Protein AF-A0A3N0E5V8-F1 (afdb_monomer_lite)

InterPro domains:
  IPR019648 Protein YebY [PF10709] (103-187)

Sequence (188 aa):
MTSPQPSRLAPLKQRWNTLSTTGRRWTIGIAVFLGLGLIGGAMQAAGITPEEPPAEQAADTNKDTQEDQDDQAADDSSEKDDAPEWLENGYVSEAMFEERDLTWPLTVDEGSLRCEADEAVVFVDPDNKDYAVNGAATEAGYTDIDPIWADDEDAIAELENAGADEGNIPDLKVSIGDLVDTGLELCE

Foldseek 3Di:
DDDDDDDDDDDDDDDDDDDPPDDDPDPDPDDDPPDDDDDDDDDDDDDDDDDDDDDDDDDDDDDDDDDDDDDDPDPPPPPPVPDPPCLVFQKDFCVVCVVVVHDDFWQAGIFGWDQDPPRFIWTQGPVRAIEGLDPVVVVVPHHHRVVTGDFPVVVQVVCVVVPDDPVPRPRHTTDSVRVSVSNSSSVD

pLDDT: mean 76.13, std 21.92, range [40.59, 98.62]

Structure (mmCIF, N/CA/C/O backbone):
data_AF-A0A3N0E5V8-F1
#
_entry.id   AF-A0A3N0E5V8-F1
#
loop_
_atom_site.group_PDB
_atom_site.id
_atom_site.type_symbol
_atom_site.label_atom_id
_atom_site.label_alt_id
_atom_site.label_comp_id
_atom_site.label_asym_id
_atom_site.label_entity_id
_atom_site.label_seq_id
_atom_site.pdbx_PDB_ins_code
_atom_site.Cartn_x
_atom_site.Cartn_y
_atom_site.Cartn_z
_atom_site.occupancy
_atom_site.B_iso_or_equiv
_atom_site.auth_seq_id
_atom_site.auth_comp_id
_atom_site.auth_asym_id
_atom_site.auth_atom_id
_atom_site.pdbx_PDB_model_num
ATOM 1 N N . MET A 1 1 ? 3.651 58.990 -23.024 1.00 49.78 1 MET A N 1
ATOM 2 C CA . MET A 1 1 ? 4.633 58.118 -23.702 1.00 49.78 1 MET A CA 1
ATOM 3 C C . MET A 1 1 ? 5.425 57.435 -22.606 1.00 49.78 1 MET A C 1
ATOM 5 O O . MET A 1 1 ? 6.058 58.114 -21.810 1.00 49.78 1 MET A O 1
ATOM 9 N N . THR A 1 2 ? 5.193 56.135 -22.461 1.00 57.69 2 THR A N 1
ATOM 10 C CA . THR A 1 2 ? 5.465 55.324 -21.267 1.00 57.69 2 THR A CA 1
ATOM 11 C C . THR A 1 2 ? 6.936 54.917 -21.192 1.00 57.69 2 THR A C 1
ATOM 13 O O . THR A 1 2 ? 7.495 54.447 -22.178 1.00 57.69 2 THR A O 1
ATOM 16 N N . SER A 1 3 ? 7.547 55.115 -20.022 1.00 68.56 3 SER A N 1
ATOM 17 C CA . SER A 1 3 ? 8.921 54.707 -19.699 1.00 68.56 3 SER A CA 1
ATOM 18 C C . SER A 1 3 ? 9.034 53.180 -19.573 1.00 68.56 3 SER A C 1
ATOM 20 O O . SER A 1 3 ? 8.152 52.581 -18.953 1.00 68.56 3 SER A O 1
ATOM 22 N N . PRO A 1 4 ? 10.106 52.537 -20.069 1.00 64.19 4 PRO A N 1
ATOM 23 C CA . PRO A 1 4 ? 10.352 51.120 -19.821 1.00 64.19 4 PRO A CA 1
ATOM 24 C C . PRO A 1 4 ? 10.975 50.896 -18.431 1.00 64.19 4 PRO A C 1
ATOM 26 O O . PRO A 1 4 ? 11.915 51.586 -18.035 1.00 64.19 4 PRO A O 1
ATOM 29 N N . GLN A 1 5 ? 10.450 49.919 -17.688 1.00 69.19 5 GLN A N 1
ATOM 30 C CA . GLN A 1 5 ? 11.062 49.414 -16.456 1.00 69.19 5 GLN A CA 1
ATOM 31 C C . GLN A 1 5 ? 12.225 48.455 -16.776 1.00 69.19 5 GLN A C 1
ATOM 33 O O . GLN A 1 5 ? 12.100 47.653 -17.701 1.00 69.19 5 GLN A O 1
ATOM 38 N N . PRO A 1 6 ? 13.326 48.471 -16.002 1.00 61.09 6 PRO A N 1
ATOM 39 C CA . PRO A 1 6 ? 14.351 47.438 -16.076 1.00 61.09 6 PRO A CA 1
ATOM 40 C C . PRO A 1 6 ? 13.954 46.192 -15.268 1.00 61.09 6 PRO A C 1
ATOM 42 O O . PRO A 1 6 ? 13.593 46.273 -14.091 1.00 61.09 6 PRO A O 1
ATOM 45 N N . SER A 1 7 ? 14.066 45.033 -15.915 1.00 60.59 7 SER A N 1
ATOM 46 C CA . SER A 1 7 ? 13.884 43.703 -15.338 1.00 60.59 7 SER A CA 1
ATOM 47 C C . SER A 1 7 ? 14.838 43.465 -14.164 1.00 60.59 7 SER A C 1
ATOM 49 O O . SER A 1 7 ? 16.054 43.617 -14.290 1.00 60.59 7 SER A O 1
ATOM 51 N N . ARG A 1 8 ? 14.286 43.057 -13.017 1.00 59.19 8 ARG A N 1
ATOM 52 C CA . ARG A 1 8 ? 15.061 42.547 -11.881 1.00 59.19 8 ARG A CA 1
ATOM 53 C C . ARG A 1 8 ? 15.513 41.120 -12.194 1.00 59.19 8 ARG A C 1
ATOM 55 O O . ARG A 1 8 ? 14.687 40.224 -12.312 1.00 59.19 8 ARG A O 1
ATOM 62 N N . LEU A 1 9 ? 16.823 40.932 -12.315 1.00 55.00 9 LEU A N 1
ATOM 63 C CA . LEU A 1 9 ? 17.474 39.623 -12.301 1.00 55.00 9 LEU A CA 1
ATOM 64 C C . LEU A 1 9 ? 17.417 39.058 -10.873 1.00 55.00 9 LEU A C 1
ATOM 66 O O . LEU A 1 9 ? 17.847 39.723 -9.929 1.00 55.00 9 LEU A O 1
ATOM 70 N N . ALA A 1 10 ? 16.880 37.848 -10.718 1.00 63.06 10 ALA A N 1
ATOM 71 C CA . ALA A 1 10 ? 16.940 37.094 -9.469 1.00 63.06 10 ALA A CA 1
ATOM 72 C C . ALA A 1 10 ? 18.341 36.466 -9.278 1.00 63.06 10 ALA A C 1
ATOM 74 O O . ALA A 1 10 ? 18.995 36.118 -10.266 1.00 63.06 10 ALA A O 1
ATOM 75 N N . PRO A 1 11 ? 18.830 36.333 -8.031 1.00 59.22 11 PRO A N 1
ATOM 76 C CA . PRO A 1 11 ? 20.174 35.839 -7.753 1.00 59.22 11 PRO A CA 1
ATOM 77 C C . PRO A 1 11 ? 20.296 34.313 -7.880 1.00 59.22 11 PRO A C 1
ATOM 79 O O . PRO A 1 11 ? 19.586 33.558 -7.221 1.00 59.22 11 PRO A O 1
ATOM 82 N N . LEU A 1 12 ? 21.295 33.881 -8.656 1.00 56.38 12 LEU A N 1
ATOM 83 C CA . LEU A 1 12 ? 21.907 32.553 -8.588 1.00 56.38 12 LEU A CA 1
ATOM 84 C C . LEU A 1 12 ? 22.530 32.329 -7.199 1.00 56.38 12 LEU A C 1
ATOM 86 O O . LEU A 1 12 ? 23.508 32.988 -6.841 1.00 56.38 12 LEU A O 1
ATOM 90 N N . LYS A 1 13 ? 22.011 31.354 -6.449 1.00 55.00 13 LYS A N 1
ATOM 91 C CA . LYS A 1 13 ? 22.703 30.693 -5.330 1.00 55.00 13 LYS A CA 1
ATOM 92 C C . LYS A 1 13 ? 22.546 29.180 -5.524 1.00 55.00 13 LYS A C 1
ATOM 94 O O . LYS A 1 13 ? 21.436 28.677 -5.509 1.00 55.00 13 LYS A O 1
ATOM 99 N N . GLN A 1 14 ? 23.578 28.532 -6.072 1.00 49.34 14 GLN A N 1
ATOM 100 C CA . GLN A 1 14 ? 24.543 27.686 -5.340 1.00 49.34 14 GLN A CA 1
ATOM 101 C C . GLN A 1 14 ? 23.888 26.392 -4.829 1.00 49.34 14 GLN A C 1
ATOM 103 O O . GLN A 1 14 ? 23.212 26.406 -3.813 1.00 49.34 14 GLN A O 1
ATOM 108 N N . ARG A 1 15 ? 23.922 25.293 -5.599 1.00 49.91 15 ARG A N 1
ATOM 109 C CA . ARG A 1 15 ? 25.023 24.298 -5.676 1.00 49.91 15 ARG A CA 1
ATOM 110 C C . ARG A 1 15 ? 25.572 23.890 -4.300 1.00 49.91 15 ARG A C 1
ATOM 112 O O . ARG A 1 15 ? 26.527 24.494 -3.827 1.00 49.91 15 ARG A O 1
ATOM 119 N N . TRP A 1 16 ? 25.021 22.797 -3.781 1.00 53.50 16 TRP A N 1
ATOM 120 C CA . TRP A 1 16 ? 25.658 21.800 -2.912 1.00 53.50 16 TRP A CA 1
ATOM 121 C C . TRP A 1 16 ? 25.217 20.447 -3.510 1.00 53.50 16 TRP A C 1
ATOM 123 O O . TRP A 1 16 ? 24.024 20.237 -3.666 1.00 53.50 16 TRP A O 1
ATOM 133 N N . ASN A 1 17 ? 26.064 19.673 -4.207 1.00 45.84 17 ASN A N 1
ATOM 134 C CA . ASN A 1 17 ? 27.009 18.679 -3.665 1.00 45.84 17 ASN A CA 1
ATOM 135 C C . ASN A 1 17 ? 26.421 17.996 -2.423 1.00 45.84 17 ASN A C 1
ATOM 137 O O . ASN A 1 17 ? 26.361 18.631 -1.381 1.00 45.84 17 ASN A O 1
ATOM 141 N N . THR A 1 18 ? 25.967 16.747 -2.518 1.00 52.09 18 THR A N 1
ATOM 142 C CA . THR A 1 18 ? 26.845 15.584 -2.302 1.00 52.09 18 THR A CA 1
ATOM 143 C C . THR A 1 18 ? 26.491 14.381 -3.184 1.00 52.09 18 THR A C 1
ATOM 145 O O . THR A 1 18 ? 25.423 13.795 -3.059 1.00 52.09 18 THR A O 1
ATOM 148 N N . LEU A 1 19 ? 27.450 13.967 -4.020 1.00 47.56 19 LEU A N 1
ATOM 149 C CA . LEU A 1 19 ? 27.529 12.604 -4.543 1.00 47.56 19 LEU A CA 1
ATOM 150 C C . LEU A 1 19 ? 27.761 11.642 -3.366 1.00 47.56 19 LEU A C 1
ATOM 152 O O . LEU A 1 19 ? 28.832 11.684 -2.757 1.00 47.56 19 LEU A O 1
ATOM 156 N N . SER A 1 20 ? 26.811 10.751 -3.088 1.00 49.41 20 SER A N 1
ATOM 157 C CA . SER A 1 20 ? 27.102 9.508 -2.368 1.00 49.41 20 SER A CA 1
ATOM 158 C C . SER A 1 20 ? 27.628 8.489 -3.376 1.00 49.41 20 SER A C 1
ATOM 160 O O . SER A 1 20 ? 26.891 7.711 -3.973 1.00 49.41 20 SER A O 1
ATOM 162 N N . THR A 1 21 ? 28.938 8.531 -3.609 1.00 51.59 21 THR A N 1
ATOM 163 C CA . THR A 1 21 ? 29.662 7.457 -4.289 1.00 51.59 21 THR A CA 1
ATOM 164 C C . THR A 1 21 ? 30.099 6.454 -3.230 1.00 51.59 21 THR A C 1
ATOM 166 O O . THR A 1 21 ? 31.235 6.504 -2.765 1.00 51.59 21 THR A O 1
ATOM 169 N N . THR A 1 22 ? 29.220 5.528 -2.849 1.00 50.19 22 THR A N 1
ATOM 170 C CA . THR A 1 22 ? 29.641 4.339 -2.096 1.00 50.19 22 THR A CA 1
ATOM 171 C C . THR A 1 22 ? 29.156 3.097 -2.821 1.00 50.19 22 THR A C 1
ATOM 173 O O . THR A 1 22 ? 28.088 2.557 -2.558 1.00 50.19 22 THR A O 1
ATOM 176 N N . GLY A 1 23 ? 29.971 2.656 -3.780 1.00 47.03 23 GLY A N 1
ATOM 177 C CA . GLY A 1 23 ? 29.767 1.404 -4.489 1.00 47.03 23 GLY A CA 1
ATOM 178 C C . GLY A 1 23 ? 29.854 0.215 -3.536 1.00 47.03 23 GLY A C 1
ATOM 179 O O . GLY A 1 23 ? 30.935 -0.131 -3.058 1.00 47.03 23 GLY A O 1
ATOM 180 N N . ARG A 1 24 ? 28.724 -0.458 -3.319 1.00 47.25 24 ARG A N 1
ATOM 181 C CA . ARG A 1 24 ? 28.699 -1.843 -2.849 1.00 47.25 24 ARG A CA 1
ATOM 182 C C . ARG A 1 24 ? 28.757 -2.754 -4.070 1.00 47.25 24 ARG A C 1
ATOM 184 O O . ARG A 1 24 ? 27.773 -2.998 -4.752 1.00 47.25 24 ARG A O 1
ATOM 191 N N . ARG A 1 25 ? 29.963 -3.246 -4.353 1.00 46.91 25 ARG A N 1
ATOM 192 C CA . ARG A 1 25 ? 30.193 -4.382 -5.249 1.00 46.91 25 ARG A CA 1
ATOM 193 C C . ARG A 1 25 ? 29.631 -5.635 -4.574 1.00 46.91 25 ARG A C 1
ATOM 195 O O . ARG A 1 25 ? 30.317 -6.236 -3.754 1.00 46.91 25 ARG A O 1
ATOM 202 N N . TRP A 1 26 ? 28.404 -6.019 -4.903 1.00 41.31 26 TRP A N 1
ATOM 203 C CA . TRP A 1 26 ? 27.895 -7.358 -4.614 1.00 41.31 26 TRP A CA 1
ATOM 204 C C . TRP A 1 26 ? 28.388 -8.301 -5.714 1.00 41.31 26 TRP A C 1
ATOM 206 O O . TRP A 1 26 ? 27.857 -8.353 -6.818 1.00 41.31 26 TRP A O 1
ATOM 216 N N . THR A 1 27 ? 29.480 -9.014 -5.449 1.00 55.44 27 THR A N 1
ATOM 217 C CA . THR A 1 27 ? 29.852 -10.182 -6.250 1.00 55.44 27 THR A CA 1
ATOM 218 C C . THR A 1 27 ? 28.876 -11.303 -5.921 1.00 55.44 27 THR A C 1
ATOM 220 O O . THR A 1 27 ? 29.022 -11.972 -4.900 1.00 55.44 27 THR A O 1
ATOM 223 N N . ILE A 1 28 ? 27.881 -11.484 -6.787 1.00 55.19 28 ILE A N 1
ATOM 224 C CA . ILE A 1 28 ? 26.980 -12.634 -6.788 1.00 55.19 28 ILE A CA 1
ATOM 225 C C . ILE A 1 28 ? 27.823 -13.883 -7.072 1.00 55.19 28 ILE A C 1
ATOM 227 O O . ILE A 1 28 ? 28.334 -14.080 -8.176 1.00 55.19 28 ILE A O 1
ATOM 231 N N . GLY A 1 29 ? 27.996 -14.723 -6.054 1.00 46.25 29 GLY A N 1
ATOM 232 C CA . GLY A 1 29 ? 28.471 -16.089 -6.223 1.00 46.25 29 GLY A CA 1
ATOM 233 C C . GLY A 1 29 ? 27.348 -16.930 -6.816 1.00 46.25 29 GLY A C 1
ATOM 234 O O . GLY A 1 29 ? 26.496 -17.426 -6.088 1.00 46.25 29 GLY A O 1
ATOM 235 N N . ILE A 1 30 ? 27.339 -17.078 -8.140 1.00 54.06 30 ILE A N 1
ATOM 236 C CA . ILE A 1 30 ? 26.450 -18.002 -8.850 1.00 54.06 30 ILE A CA 1
ATOM 237 C C . ILE A 1 30 ? 26.889 -19.434 -8.508 1.00 54.06 30 ILE A C 1
ATOM 239 O O . ILE A 1 30 ? 27.865 -19.946 -9.058 1.00 54.06 30 ILE A O 1
ATOM 243 N N . ALA A 1 31 ? 26.177 -20.088 -7.591 1.00 51.56 31 ALA A N 1
ATOM 244 C CA . ALA A 1 31 ? 26.275 -21.528 -7.386 1.00 51.56 31 ALA A CA 1
ATOM 245 C C . ALA A 1 31 ? 25.273 -22.228 -8.316 1.00 51.56 31 ALA A C 1
ATOM 247 O O . ALA A 1 31 ? 24.083 -22.319 -8.028 1.00 51.56 31 ALA A O 1
ATOM 248 N N . VAL A 1 32 ? 25.767 -22.715 -9.456 1.00 52.38 32 VAL A N 1
ATOM 249 C CA . VAL A 1 32 ? 25.015 -23.586 -10.369 1.00 52.38 32 VAL A CA 1
ATOM 250 C C . VAL A 1 32 ? 24.820 -24.946 -9.695 1.00 52.38 32 VAL A C 1
ATOM 252 O O . VAL A 1 32 ? 25.701 -25.803 -9.746 1.00 52.38 32 VAL A O 1
ATOM 255 N N . PHE A 1 33 ? 23.661 -25.165 -9.075 1.00 46.69 33 PHE A N 1
ATOM 256 C CA . PHE A 1 33 ? 23.216 -26.499 -8.676 1.00 46.69 33 PHE A CA 1
ATOM 257 C C . PHE A 1 33 ? 22.414 -27.132 -9.817 1.00 46.69 33 PHE A C 1
ATOM 259 O O . PHE A 1 33 ? 21.192 -27.046 -9.891 1.00 46.69 33 PHE A O 1
ATOM 266 N N . LEU A 1 34 ? 23.136 -27.799 -10.720 1.00 54.00 34 LEU A N 1
ATOM 267 C CA . LEU A 1 34 ? 22.571 -28.790 -11.635 1.00 54.00 34 LEU A CA 1
ATOM 268 C C . LEU A 1 34 ? 22.226 -30.056 -10.838 1.00 54.00 34 LEU A C 1
ATOM 270 O O . LEU A 1 34 ? 23.022 -30.988 -10.742 1.00 54.00 34 LEU A O 1
ATOM 274 N N . GLY A 1 35 ? 21.033 -30.069 -10.248 1.00 43.28 35 GLY A N 1
ATOM 275 C CA . GLY A 1 35 ? 20.426 -31.234 -9.611 1.00 43.28 35 GLY A CA 1
ATOM 276 C C . GLY A 1 35 ? 19.324 -31.823 -10.484 1.00 43.28 35 GLY A C 1
ATOM 277 O O . GLY A 1 35 ? 18.148 -31.556 -10.272 1.00 43.28 35 GLY A O 1
ATOM 278 N N . LEU A 1 36 ? 19.713 -32.627 -11.473 1.00 54.44 36 LEU A N 1
ATOM 279 C CA . LEU A 1 36 ? 18.824 -33.514 -12.225 1.00 54.44 36 LEU A CA 1
ATOM 280 C C . LEU A 1 36 ? 18.245 -34.573 -11.270 1.00 54.44 36 LEU A C 1
ATOM 282 O O . LEU A 1 36 ? 18.947 -35.497 -10.865 1.00 54.44 36 LEU A O 1
ATOM 286 N N . GLY A 1 37 ? 16.965 -34.437 -10.926 1.00 40.59 37 GLY A N 1
ATOM 287 C CA . GLY A 1 37 ? 16.221 -35.378 -10.089 1.00 40.59 37 GLY A CA 1
ATOM 288 C C . GLY A 1 37 ? 14.844 -35.680 -10.669 1.00 40.59 37 GLY A C 1
ATOM 289 O O . GLY A 1 37 ? 13.832 -35.228 -10.151 1.00 40.59 37 GLY A O 1
ATOM 290 N N . LEU A 1 38 ? 14.814 -36.450 -11.759 1.00 51.91 38 LEU A N 1
ATOM 291 C CA . LEU A 1 38 ? 13.622 -37.144 -12.248 1.00 51.91 38 LEU A CA 1
ATOM 292 C C . LEU A 1 38 ? 13.200 -38.208 -11.225 1.00 51.91 38 LEU A C 1
ATOM 294 O O . LEU A 1 38 ? 13.812 -39.273 -11.172 1.00 51.91 38 LEU A O 1
ATOM 298 N N . ILE A 1 39 ? 12.127 -37.967 -10.472 1.00 53.53 39 ILE A N 1
ATOM 299 C CA . ILE A 1 39 ? 11.312 -39.046 -9.898 1.00 53.53 39 ILE A CA 1
ATOM 300 C C . ILE A 1 39 ? 9.849 -38.720 -10.179 1.00 53.53 39 ILE A C 1
ATOM 302 O O . ILE A 1 39 ? 9.213 -37.925 -9.495 1.00 53.53 39 ILE A O 1
ATOM 306 N N . GLY A 1 40 ? 9.332 -39.349 -11.233 1.00 42.22 40 GLY A N 1
ATOM 307 C CA . GLY A 1 40 ? 7.902 -39.458 -11.460 1.00 42.22 40 GLY A CA 1
ATOM 308 C C . GLY A 1 40 ? 7.272 -40.326 -10.375 1.00 42.22 40 GLY A C 1
ATOM 309 O O . GLY A 1 40 ? 7.695 -41.458 -10.149 1.00 42.22 40 GLY A O 1
ATOM 310 N N . GLY A 1 41 ? 6.242 -39.791 -9.731 1.00 40.91 41 GLY A N 1
ATOM 311 C CA . GLY A 1 41 ? 5.357 -40.521 -8.837 1.00 40.91 41 GLY A CA 1
ATOM 312 C C . GLY A 1 41 ? 3.921 -40.183 -9.194 1.00 40.91 41 GLY A C 1
ATOM 313 O O . GLY A 1 41 ? 3.391 -39.172 -8.753 1.00 40.91 41 GLY A O 1
ATOM 314 N N . ALA A 1 42 ? 3.298 -41.024 -10.018 1.00 54.28 42 ALA A N 1
ATOM 315 C CA . ALA A 1 42 ? 1.854 -41.038 -10.165 1.00 54.28 42 ALA A CA 1
ATOM 316 C C . ALA A 1 42 ? 1.257 -41.590 -8.865 1.00 54.28 42 ALA A C 1
ATOM 318 O O . ALA A 1 42 ? 1.504 -42.748 -8.527 1.00 54.28 42 ALA A O 1
ATOM 319 N N . MET A 1 43 ? 0.458 -40.794 -8.157 1.00 46.81 43 MET A N 1
ATOM 320 C CA . MET A 1 43 ? -0.458 -41.328 -7.155 1.00 46.81 43 MET A CA 1
ATOM 321 C C . MET A 1 43 ? -1.887 -40.946 -7.498 1.00 46.81 43 MET A C 1
ATOM 323 O O . MET A 1 43 ? -2.199 -39.826 -7.894 1.00 46.81 43 MET A O 1
ATOM 327 N N . GLN A 1 44 ? -2.702 -41.993 -7.455 1.00 50.78 44 GLN A N 1
ATOM 328 C CA . GLN A 1 44 ? -4.080 -42.050 -7.879 1.00 50.78 44 GLN A CA 1
ATOM 329 C C . GLN A 1 44 ? -4.975 -41.131 -7.050 1.00 50.78 44 GLN A C 1
ATOM 331 O O . GLN A 1 44 ? -4.819 -40.997 -5.839 1.00 50.78 44 GLN A O 1
ATOM 336 N N . ALA A 1 45 ? -5.984 -40.601 -7.736 1.00 50.56 45 ALA A N 1
ATOM 337 C CA . ALA A 1 45 ? -7.208 -40.115 -7.138 1.00 50.56 45 ALA A CA 1
ATOM 338 C C . ALA A 1 45 ? -7.879 -41.230 -6.319 1.00 50.56 45 ALA A C 1
ATOM 340 O O . ALA A 1 45 ? -8.209 -42.293 -6.849 1.00 50.56 45 ALA A O 1
ATOM 341 N N . ALA A 1 46 ? -8.124 -40.955 -5.044 1.00 52.56 46 ALA A N 1
ATOM 342 C CA . ALA A 1 46 ? -9.123 -41.636 -4.240 1.00 52.56 46 ALA A CA 1
ATOM 343 C C . ALA A 1 46 ? -9.869 -40.557 -3.454 1.00 52.56 46 ALA A C 1
ATOM 345 O O . ALA A 1 46 ? -9.257 -39.756 -2.751 1.00 52.56 46 ALA A O 1
ATOM 346 N N . GLY A 1 47 ? -11.184 -40.495 -3.661 1.00 54.19 47 GLY A N 1
ATOM 347 C CA . GLY A 1 47 ? -12.060 -39.562 -2.973 1.00 54.19 47 GLY A CA 1
ATOM 348 C C . GLY A 1 47 ? -12.072 -39.813 -1.471 1.00 54.19 47 GLY A C 1
ATOM 349 O O . GLY A 1 47 ? -12.112 -40.959 -1.025 1.00 54.19 47 GLY A O 1
ATOM 350 N N . ILE A 1 48 ? -12.080 -38.722 -0.715 1.00 47.25 48 ILE A N 1
ATOM 351 C CA . ILE A 1 48 ? -12.410 -38.718 0.703 1.00 47.25 48 ILE A CA 1
ATOM 352 C C . ILE A 1 48 ? -13.535 -37.701 0.867 1.00 47.25 48 ILE A C 1
ATOM 354 O O . ILE A 1 48 ? -13.370 -36.504 0.654 1.00 47.25 48 ILE A O 1
ATOM 358 N N . THR A 1 49 ? -14.718 -38.242 1.130 1.00 60.09 49 THR A N 1
ATOM 359 C CA . THR A 1 49 ? -15.906 -37.545 1.619 1.00 60.09 49 THR A CA 1
ATOM 360 C C . THR A 1 49 ? -15.640 -36.904 2.987 1.00 60.09 49 THR A C 1
ATOM 362 O O . THR A 1 49 ? -14.846 -37.450 3.751 1.00 60.09 49 THR A O 1
ATOM 365 N N . PRO A 1 50 ? -16.315 -35.791 3.318 1.00 54.78 50 PRO A N 1
ATOM 366 C CA . PRO A 1 50 ? -16.106 -35.067 4.566 1.00 54.78 50 PRO A CA 1
ATOM 367 C C . PRO A 1 50 ? -16.727 -35.827 5.748 1.00 54.78 50 PRO A C 1
ATOM 369 O O . PRO A 1 50 ? -17.905 -36.183 5.703 1.00 54.78 50 PRO A O 1
ATOM 372 N N . GLU A 1 51 ? -15.937 -36.070 6.796 1.00 49.06 51 GLU A N 1
ATOM 373 C CA . GLU A 1 51 ? -16.430 -36.490 8.113 1.00 49.06 51 GLU A CA 1
ATOM 374 C C . GLU A 1 51 ? -16.518 -35.267 9.035 1.00 49.06 51 GLU A C 1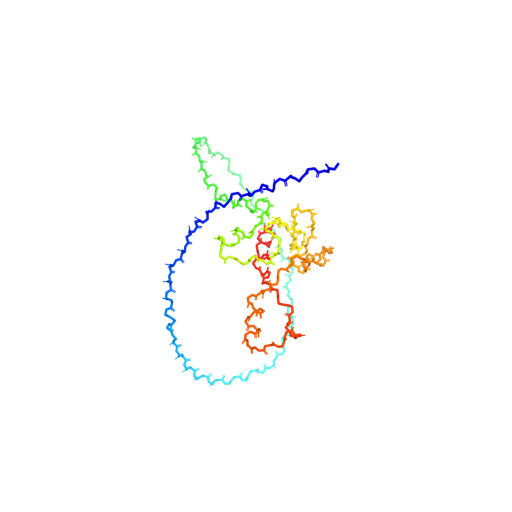
ATOM 376 O O . GLU A 1 51 ? -15.510 -34.684 9.423 1.00 49.06 51 GLU A O 1
ATOM 381 N N . GLU A 1 52 ? -17.753 -34.899 9.369 1.00 54.72 52 GLU A N 1
ATOM 382 C CA . GLU A 1 52 ? -18.144 -34.111 10.542 1.00 54.72 52 GLU A CA 1
ATOM 383 C C . GLU A 1 52 ? -18.330 -35.094 11.712 1.00 54.72 52 GLU A C 1
ATOM 385 O O . GLU A 1 52 ? -18.922 -36.161 11.497 1.00 54.72 52 GLU A O 1
ATOM 390 N N . PRO A 1 53 ? -17.779 -34.834 12.915 1.00 62.00 53 PRO A N 1
ATOM 391 C CA . PRO A 1 53 ? -18.648 -34.593 14.090 1.00 62.00 53 PRO A CA 1
ATOM 392 C C . PRO A 1 53 ? -17.935 -33.788 15.222 1.00 62.00 53 PRO A C 1
ATOM 394 O O . PRO A 1 53 ? -16.788 -33.381 15.061 1.00 62.00 53 PRO A O 1
ATOM 397 N N . PRO A 1 54 ? -18.486 -33.698 16.450 1.00 56.97 54 PRO A N 1
ATOM 398 C CA . PRO A 1 54 ? -19.721 -33.048 16.880 1.00 56.97 54 PRO A CA 1
ATOM 399 C C . PRO A 1 54 ? -19.450 -31.913 17.904 1.00 56.97 54 PRO A C 1
ATOM 401 O O . PRO A 1 54 ? -18.351 -31.754 18.432 1.00 56.97 54 PRO A O 1
ATOM 404 N N . ALA A 1 55 ? -20.500 -31.151 18.222 1.00 56.50 55 ALA A N 1
ATOM 405 C CA . ALA A 1 55 ? -20.578 -30.261 19.383 1.00 56.50 55 ALA A CA 1
ATOM 406 C C . ALA A 1 55 ? -20.571 -31.028 20.732 1.00 56.50 55 ALA A C 1
ATOM 408 O O . ALA A 1 55 ? -20.657 -32.256 20.736 1.00 56.50 55 ALA A O 1
ATOM 409 N N . GLU A 1 56 ? -20.615 -30.264 21.845 1.00 43.88 56 GLU A N 1
ATOM 410 C CA . GLU A 1 56 ? -20.871 -30.673 23.255 1.00 43.88 56 GLU A CA 1
ATOM 411 C C . GLU A 1 56 ? -19.597 -31.103 24.042 1.00 43.88 56 GLU A C 1
ATOM 413 O O . GLU A 1 56 ? -18.826 -31.912 23.553 1.00 43.88 56 GLU A O 1
ATOM 418 N N . GLN A 1 57 ? -19.222 -30.629 25.247 1.00 45.16 57 GLN A N 1
ATOM 419 C CA . GLN A 1 57 ? -19.892 -30.141 26.475 1.00 45.16 57 GLN A CA 1
ATOM 420 C C . GLN A 1 57 ? -18.893 -29.240 27.260 1.00 45.16 57 GLN A C 1
ATOM 422 O O . GLN A 1 57 ? -17.696 -29.497 27.244 1.00 45.16 57 GLN A O 1
ATOM 427 N N . ALA A 1 58 ? -19.270 -28.069 27.780 1.00 46.16 58 ALA A N 1
ATOM 428 C CA . ALA A 1 58 ? -19.815 -27.793 29.121 1.00 46.16 58 ALA A CA 1
ATOM 429 C C . ALA A 1 58 ? -18.924 -28.145 30.347 1.00 46.16 58 ALA A C 1
ATOM 431 O O . ALA A 1 58 ? -18.702 -29.309 30.653 1.00 46.16 58 ALA A O 1
ATOM 432 N N . ALA A 1 59 ? -18.601 -27.077 31.097 1.00 50.69 59 ALA A N 1
ATOM 433 C CA . ALA A 1 59 ? -18.383 -26.960 32.548 1.00 50.69 59 ALA A CA 1
ATOM 434 C C . A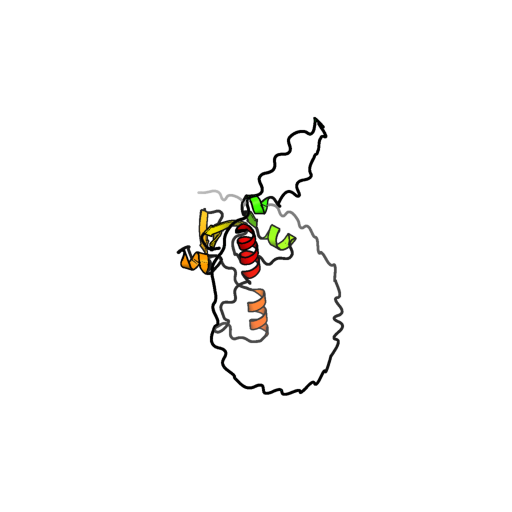LA A 1 59 ? -17.147 -27.607 33.214 1.00 50.69 59 ALA A C 1
ATOM 436 O O . ALA A 1 59 ? -17.107 -28.809 33.432 1.00 50.69 59 ALA A O 1
ATOM 437 N N . ASP A 1 60 ? -16.272 -26.761 33.775 1.00 42.97 60 ASP A N 1
ATOM 438 C CA . ASP A 1 60 ? -15.934 -26.886 35.199 1.00 42.97 60 ASP A CA 1
ATOM 439 C C . ASP A 1 60 ? -15.690 -25.503 35.827 1.00 42.97 60 ASP A C 1
ATOM 441 O O . ASP A 1 60 ? -15.073 -24.610 35.249 1.00 42.97 60 ASP A O 1
ATOM 445 N N . THR A 1 61 ? -16.271 -25.332 37.006 1.00 50.53 61 THR A N 1
ATOM 446 C CA . THR A 1 61 ? -16.278 -24.139 37.841 1.00 50.53 61 THR A CA 1
ATOM 447 C C . THR A 1 61 ? -15.235 -24.359 38.922 1.00 50.53 61 THR A C 1
ATOM 449 O O . THR A 1 61 ? -15.460 -25.187 39.794 1.00 50.53 61 THR A O 1
ATOM 452 N N . ASN A 1 62 ? -14.148 -23.589 38.946 1.00 55.41 62 ASN A N 1
ATOM 453 C CA . ASN A 1 62 ? -13.347 -23.462 40.164 1.00 55.41 62 ASN A CA 1
ATOM 454 C C . ASN A 1 62 ? -13.233 -21.998 40.565 1.00 55.41 62 ASN A C 1
ATOM 456 O O . ASN A 1 62 ? -12.389 -21.233 40.112 1.00 55.41 62 ASN A O 1
ATOM 460 N N . LYS A 1 63 ? -14.179 -21.647 41.434 1.00 49.22 63 LYS A N 1
ATOM 461 C CA . LYS A 1 63 ? -14.081 -20.581 42.412 1.00 49.22 63 LYS A CA 1
ATOM 462 C C . LYS A 1 63 ? -13.166 -21.096 43.517 1.00 49.22 63 LYS A C 1
ATOM 464 O O . LYS A 1 63 ? -13.592 -21.974 44.255 1.00 49.22 63 LYS A O 1
ATOM 469 N N . ASP A 1 64 ? -11.989 -20.509 43.669 1.00 49.66 64 ASP A N 1
ATOM 470 C CA . ASP A 1 64 ? -11.404 -20.389 44.996 1.00 49.66 64 ASP A CA 1
ATOM 471 C C . ASP A 1 64 ? -10.695 -19.050 45.157 1.00 49.66 64 ASP A C 1
ATOM 473 O O . ASP A 1 64 ? -9.896 -18.599 44.340 1.00 49.66 64 ASP A O 1
ATOM 477 N N . THR A 1 65 ? -11.127 -18.402 46.228 1.00 50.69 65 THR A N 1
ATOM 478 C CA . THR A 1 65 ? -10.680 -17.140 46.781 1.00 50.69 65 THR A CA 1
ATOM 479 C C . THR A 1 65 ? -9.275 -17.302 47.342 1.00 50.69 65 THR A C 1
ATOM 481 O O . THR A 1 65 ? -9.041 -18.205 48.143 1.00 50.69 65 THR A O 1
ATOM 484 N N . GLN A 1 66 ? -8.383 -16.363 47.034 1.00 44.31 66 GLN A N 1
ATOM 485 C CA . GLN A 1 66 ? -7.264 -16.077 47.921 1.00 44.31 66 GLN A CA 1
ATOM 486 C C . GLN A 1 66 ? -7.088 -14.561 48.033 1.00 44.31 66 GLN A C 1
ATOM 488 O O . GLN A 1 66 ? -6.583 -13.899 47.130 1.00 44.31 66 GLN A O 1
ATOM 493 N N . GLU A 1 67 ? -7.617 -14.036 49.137 1.00 50.56 67 GLU A N 1
ATOM 494 C CA . GLU A 1 67 ? -7.271 -12.733 49.693 1.00 50.56 67 GLU A CA 1
ATOM 495 C C . GLU A 1 67 ? -5.871 -12.798 50.327 1.00 50.56 67 GLU A C 1
ATOM 497 O O . GLU A 1 67 ? -5.390 -13.869 50.706 1.00 50.56 67 GLU A O 1
ATOM 502 N N . ASP A 1 68 ? -5.291 -11.607 50.462 1.00 48.00 68 ASP A N 1
ATOM 503 C CA . ASP A 1 68 ? -4.100 -11.233 51.225 1.00 48.00 68 ASP A CA 1
ATOM 504 C C . ASP A 1 68 ? -2.737 -11.438 50.547 1.00 48.00 68 ASP A C 1
ATOM 506 O O . ASP A 1 68 ? -2.112 -12.495 50.647 1.00 48.00 68 ASP A O 1
ATOM 510 N N . GLN A 1 69 ? -2.212 -10.342 49.978 1.00 51.94 69 GLN A N 1
ATOM 511 C CA . GLN A 1 69 ? -0.818 -9.958 50.217 1.00 51.94 69 GLN A CA 1
ATOM 512 C C . GLN A 1 69 ? -0.570 -8.447 50.059 1.00 51.94 69 GLN A C 1
ATOM 514 O O . GLN A 1 69 ? -0.564 -7.895 48.963 1.00 51.94 69 GLN A O 1
ATOM 519 N N . ASP A 1 70 ? -0.415 -7.836 51.234 1.00 44.88 70 ASP A N 1
ATOM 520 C CA . ASP A 1 70 ? 0.374 -6.667 51.627 1.00 44.88 70 ASP A CA 1
ATOM 521 C C . ASP A 1 70 ? 1.148 -5.882 50.550 1.00 44.88 70 ASP A C 1
ATOM 523 O O . ASP A 1 70 ? 2.074 -6.374 49.908 1.00 44.88 70 ASP A O 1
ATOM 527 N N . ASP A 1 71 ? 0.820 -4.590 50.501 1.00 55.31 71 ASP A N 1
ATOM 528 C CA . ASP A 1 71 ? 1.708 -3.428 50.400 1.00 55.31 71 ASP A CA 1
ATOM 529 C C . ASP A 1 71 ? 3.180 -3.685 50.021 1.00 55.31 71 ASP A C 1
ATOM 531 O O . ASP A 1 71 ? 4.076 -3.796 50.865 1.00 55.31 71 ASP A O 1
ATOM 535 N N . GLN A 1 72 ? 3.460 -3.579 48.724 1.00 55.66 72 GLN A N 1
ATOM 536 C CA . GLN A 1 72 ? 4.767 -3.156 48.241 1.00 55.66 72 GLN A CA 1
ATOM 537 C C . GLN A 1 72 ? 4.583 -2.099 47.155 1.00 55.66 72 GLN A C 1
ATOM 539 O O . GLN A 1 72 ? 4.360 -2.392 45.986 1.00 55.66 72 GLN A O 1
ATOM 544 N N . ALA A 1 73 ? 4.693 -0.835 47.569 1.00 55.31 73 ALA A N 1
ATOM 545 C CA . ALA A 1 73 ? 4.981 0.281 46.682 1.00 55.31 73 ALA A CA 1
ATOM 546 C C . ALA A 1 73 ? 6.409 0.111 46.136 1.00 55.31 73 ALA A C 1
ATOM 548 O O . ALA A 1 73 ? 7.358 0.738 46.608 1.00 55.31 73 ALA A O 1
ATOM 549 N N . ALA A 1 74 ? 6.561 -0.809 45.188 1.00 50.62 74 ALA A N 1
ATOM 550 C CA . ALA A 1 74 ? 7.621 -0.748 44.209 1.00 50.62 74 ALA A CA 1
ATOM 551 C C . ALA A 1 74 ? 7.107 0.146 43.081 1.00 50.62 74 ALA A C 1
ATOM 553 O O . ALA A 1 74 ? 6.023 -0.068 42.543 1.00 50.62 74 ALA A O 1
ATOM 554 N N . ASP A 1 75 ? 7.883 1.182 42.790 1.00 51.53 75 ASP A N 1
ATOM 555 C CA . ASP A 1 75 ? 7.907 1.884 41.514 1.00 51.53 75 ASP A CA 1
ATOM 556 C C . ASP A 1 75 ? 8.253 0.840 40.437 1.00 51.53 75 ASP A C 1
ATOM 558 O O . ASP A 1 75 ? 9.404 0.657 40.052 1.00 51.53 75 ASP A O 1
ATOM 562 N N . ASP A 1 76 ? 7.255 0.031 40.080 1.00 45.44 76 ASP A N 1
ATOM 563 C CA . ASP A 1 76 ? 7.283 -0.875 38.945 1.00 45.44 76 ASP A CA 1
ATOM 564 C C . ASP A 1 76 ? 6.920 -0.008 37.750 1.00 45.44 76 ASP A C 1
ATOM 566 O O . ASP A 1 76 ? 5.778 0.066 37.290 1.00 45.44 76 ASP A O 1
ATOM 570 N N . SER A 1 77 ? 7.928 0.730 37.296 1.00 51.31 77 SER A N 1
ATOM 571 C CA . SER A 1 77 ? 8.035 1.130 35.906 1.00 51.31 77 SER A CA 1
ATOM 572 C C . SER A 1 77 ? 8.122 -0.164 35.089 1.00 51.31 77 SER A C 1
ATOM 574 O O . SER A 1 77 ? 9.192 -0.535 34.617 1.00 51.31 77 SER A O 1
ATOM 576 N N . SER A 1 78 ? 7.004 -0.898 35.003 1.00 52.59 78 SER A N 1
ATOM 577 C CA . SER A 1 78 ? 6.738 -1.833 33.926 1.00 52.59 78 SER A CA 1
ATOM 578 C C . SER A 1 78 ? 6.923 -1.001 32.676 1.00 52.59 78 SER A C 1
ATOM 580 O O . SER A 1 78 ? 6.047 -0.214 32.309 1.00 52.59 78 SER A O 1
ATOM 582 N N . GLU A 1 79 ? 8.106 -1.129 32.089 1.00 56.72 79 GLU A N 1
ATOM 583 C CA . GLU A 1 79 ? 8.327 -1.019 30.662 1.00 56.72 79 GLU A CA 1
ATOM 584 C C . GLU A 1 79 ? 7.278 -1.952 30.043 1.00 56.72 79 GLU A C 1
ATOM 586 O O . GLU A 1 79 ? 7.523 -3.131 29.803 1.00 56.72 79 GLU A O 1
ATOM 591 N N . LYS A 1 80 ? 6.036 -1.458 29.920 1.00 55.62 80 LYS A N 1
ATOM 592 C CA . LYS A 1 80 ? 5.111 -1.992 28.943 1.00 55.62 80 LYS A CA 1
ATOM 593 C C . LYS A 1 80 ? 5.911 -1.880 27.666 1.00 55.62 80 LYS A C 1
ATOM 595 O O . LYS A 1 80 ? 6.413 -0.802 27.356 1.00 55.62 80 LYS A O 1
ATOM 600 N N . ASP A 1 81 ? 6.116 -3.010 27.016 1.00 57.97 81 ASP A N 1
ATOM 601 C CA . ASP A 1 81 ? 6.489 -3.040 25.618 1.00 57.97 81 ASP A CA 1
ATOM 602 C C . ASP A 1 81 ? 5.399 -2.240 24.893 1.00 57.97 81 ASP A C 1
ATOM 604 O O . ASP A 1 81 ? 4.340 -2.771 24.557 1.00 57.97 81 ASP A O 1
ATOM 608 N N . ASP A 1 82 ? 5.585 -0.919 24.838 1.00 67.19 82 ASP A N 1
ATOM 609 C CA . ASP A 1 82 ? 4.607 0.021 24.330 1.00 67.19 82 ASP A CA 1
ATOM 610 C C . ASP A 1 82 ? 4.453 -0.338 22.859 1.00 67.19 82 ASP A C 1
ATOM 612 O O . ASP A 1 82 ? 5.425 -0.311 22.091 1.00 67.19 82 ASP A O 1
ATOM 616 N N . ALA A 1 83 ? 3.244 -0.770 22.494 1.00 67.69 83 ALA A N 1
ATOM 617 C CA . ALA A 1 83 ? 2.905 -1.003 21.107 1.00 67.69 83 ALA A CA 1
ATOM 618 C C . ALA A 1 83 ? 3.327 0.245 20.318 1.00 67.69 83 ALA A C 1
ATOM 620 O O . ALA A 1 83 ? 3.145 1.369 20.798 1.00 67.69 83 ALA A O 1
ATOM 621 N N . PRO A 1 84 ? 3.962 0.073 19.153 1.00 68.88 84 PRO A N 1
ATOM 622 C CA . PRO A 1 84 ? 4.481 1.213 18.419 1.00 68.88 84 PRO A CA 1
ATOM 623 C C . PRO A 1 84 ? 3.331 2.188 18.109 1.00 68.88 84 PRO A C 1
ATOM 625 O O . PRO A 1 84 ? 2.241 1.742 17.764 1.00 68.88 84 PRO A O 1
ATOM 628 N N . GLU A 1 85 ? 3.561 3.504 18.237 1.00 71.62 85 GLU A N 1
ATOM 629 C CA . GLU A 1 85 ? 2.497 4.538 18.207 1.00 71.62 85 GLU A CA 1
ATOM 630 C C . GLU A 1 85 ? 1.560 4.449 16.987 1.00 71.62 85 GLU A C 1
ATOM 632 O O . GLU A 1 85 ? 0.397 4.840 17.064 1.00 71.62 85 GLU A O 1
ATOM 637 N N . TRP A 1 86 ? 2.044 3.914 15.864 1.00 73.44 86 TRP A N 1
ATOM 638 C CA . TRP A 1 86 ? 1.248 3.713 14.653 1.00 73.44 86 TRP A CA 1
ATOM 639 C C . TRP A 1 86 ? 0.135 2.670 14.822 1.00 73.44 86 TRP A C 1
ATOM 641 O O . TRP A 1 86 ? -0.895 2.765 14.161 1.00 73.44 86 TRP A O 1
ATOM 651 N N . LEU A 1 87 ? 0.306 1.692 15.714 1.00 77.62 87 LEU A N 1
ATOM 652 C CA . LEU A 1 87 ? -0.706 0.673 15.995 1.00 77.62 87 LEU A CA 1
ATOM 653 C C . LEU A 1 87 ? -1.883 1.269 16.783 1.00 77.62 87 LEU A C 1
ATOM 655 O O . LEU A 1 87 ? -3.011 0.801 16.668 1.00 77.62 87 LEU A O 1
ATOM 659 N N . GLU A 1 88 ? -1.647 2.336 17.555 1.00 79.06 88 GLU A N 1
ATOM 660 C CA . GLU A 1 88 ? -2.700 2.985 18.344 1.00 79.06 88 GLU A CA 1
ATOM 661 C C . GLU A 1 88 ? -3.654 3.830 17.489 1.00 79.06 88 GLU A C 1
ATOM 663 O O . GLU A 1 88 ? -4.822 4.001 17.845 1.00 79.06 88 GLU A O 1
ATOM 668 N N . ASN A 1 89 ? -3.172 4.389 16.377 1.00 85.44 89 ASN A N 1
ATOM 669 C CA . ASN A 1 89 ? -3.940 5.313 15.538 1.00 85.44 89 ASN A CA 1
ATOM 670 C C . ASN A 1 89 ? -4.079 4.867 14.074 1.00 85.44 89 ASN A C 1
ATOM 672 O O . ASN A 1 89 ? -4.742 5.557 13.298 1.00 85.44 89 ASN A O 1
ATOM 676 N N . GLY A 1 90 ? -3.463 3.745 13.701 1.00 93.69 90 GLY A N 1
ATOM 677 C CA . GLY A 1 90 ? -3.414 3.236 12.335 1.00 93.69 90 GLY A CA 1
ATOM 678 C C . GLY A 1 90 ? -2.627 4.122 11.369 1.00 93.69 90 GLY A C 1
ATOM 679 O O . GLY A 1 90 ? -2.731 3.941 10.160 1.00 93.69 90 GLY A O 1
ATOM 680 N N . TYR A 1 91 ? -1.874 5.112 11.850 1.00 96.38 91 TYR A N 1
ATOM 681 C CA . TYR A 1 91 ? -1.143 6.034 10.987 1.00 96.38 91 TYR A CA 1
ATOM 682 C C . TYR A 1 91 ? -0.047 5.303 10.212 1.00 96.38 91 TYR A C 1
ATOM 684 O O . TYR A 1 91 ? 0.765 4.593 10.796 1.00 96.38 91 TYR A O 1
A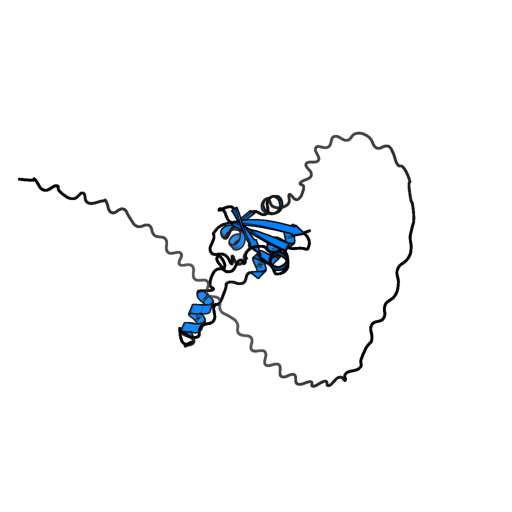TOM 692 N N . VAL A 1 92 ? 0.019 5.521 8.902 1.00 97.44 92 VAL A N 1
ATOM 693 C CA . VAL A 1 92 ? 1.041 4.929 8.036 1.00 97.44 92 VAL A CA 1
ATOM 694 C C . VAL A 1 92 ? 1.555 5.958 7.038 1.00 97.44 92 VAL A C 1
ATOM 696 O O . VAL A 1 92 ? 0.812 6.829 6.587 1.00 97.44 92 VAL A O 1
ATOM 699 N N . SER A 1 93 ? 2.831 5.854 6.679 1.00 97.88 93 SER A N 1
ATOM 700 C CA . SER A 1 93 ? 3.457 6.702 5.666 1.00 97.88 93 SER A CA 1
ATOM 701 C C . SER A 1 93 ? 4.493 5.939 4.855 1.00 97.88 93 SER A C 1
ATOM 703 O O . SER A 1 93 ? 5.047 4.941 5.324 1.00 97.88 93 SER A O 1
ATOM 705 N N . GLU A 1 94 ? 4.796 6.454 3.666 1.00 98.25 94 GLU A N 1
ATOM 706 C CA . GLU A 1 94 ? 5.863 5.947 2.802 1.00 98.25 94 GLU A CA 1
ATOM 707 C C . GLU A 1 94 ? 7.189 5.848 3.567 1.00 98.25 94 GLU A C 1
ATOM 709 O O . GLU A 1 94 ? 7.797 4.783 3.629 1.00 98.25 94 GLU A O 1
ATOM 714 N N . ALA A 1 95 ? 7.582 6.924 4.256 1.00 97.44 95 ALA A N 1
ATOM 715 C CA . ALA A 1 95 ? 8.818 6.962 5.037 1.00 97.44 95 ALA A CA 1
ATOM 716 C C . ALA A 1 95 ? 8.866 5.880 6.132 1.00 97.44 95 ALA A C 1
ATOM 718 O O . ALA A 1 95 ? 9.909 5.273 6.361 1.00 97.44 95 ALA A O 1
ATOM 719 N N . MET A 1 96 ? 7.740 5.610 6.799 1.00 95.50 96 MET A N 1
ATOM 720 C CA . MET A 1 96 ? 7.659 4.553 7.809 1.00 95.50 96 MET A CA 1
ATOM 721 C C . MET A 1 96 ? 7.809 3.158 7.187 1.00 95.50 96 MET A C 1
ATOM 723 O O . MET A 1 96 ? 8.423 2.278 7.792 1.00 95.50 96 MET A O 1
ATOM 727 N N . PHE A 1 97 ? 7.245 2.940 5.998 1.00 97.12 97 PHE A N 1
ATOM 728 C CA . PHE A 1 97 ? 7.387 1.678 5.272 1.00 97.12 97 PHE A CA 1
ATOM 729 C C . PHE A 1 97 ? 8.841 1.459 4.848 1.00 97.12 97 PHE A C 1
ATOM 731 O O . PHE A 1 97 ? 9.391 0.391 5.114 1.00 97.12 97 PHE A O 1
ATOM 738 N N . GLU A 1 98 ? 9.504 2.488 4.315 1.00 96.81 98 GLU A N 1
ATOM 739 C CA . GLU A 1 98 ? 10.928 2.429 3.965 1.00 96.81 98 GLU A CA 1
ATOM 740 C C . GLU A 1 98 ? 11.818 2.094 5.173 1.00 96.81 98 GLU A C 1
ATOM 742 O O . GLU A 1 98 ? 12.724 1.266 5.070 1.00 96.81 98 GLU A O 1
ATOM 747 N N . GLU A 1 99 ? 11.555 2.692 6.341 1.00 96.44 99 GLU A N 1
ATOM 748 C CA . GLU A 1 99 ? 12.291 2.402 7.582 1.00 96.44 99 GLU A CA 1
ATOM 749 C C . GLU A 1 99 ? 12.138 0.946 8.053 1.00 96.44 99 GLU A C 1
ATOM 751 O O . GLU A 1 99 ? 13.012 0.430 8.757 1.00 96.44 99 GLU A O 1
ATOM 756 N N . ARG A 1 100 ? 11.043 0.283 7.661 1.00 95.00 100 ARG A N 1
ATOM 757 C CA . ARG A 1 100 ? 10.738 -1.125 7.958 1.00 95.00 100 ARG A CA 1
ATOM 758 C C . ARG A 1 100 ? 11.153 -2.083 6.835 1.00 95.00 100 ARG A C 1
ATOM 760 O O . ARG A 1 100 ? 10.836 -3.266 6.934 1.00 95.00 100 ARG A O 1
ATOM 767 N N . ASP A 1 101 ? 11.844 -1.599 5.799 1.00 97.12 101 ASP A N 1
ATOM 768 C CA . ASP A 1 101 ? 12.155 -2.357 4.579 1.00 97.12 101 ASP A CA 1
ATOM 769 C C . ASP A 1 101 ? 10.887 -2.928 3.887 1.00 97.12 101 ASP A C 1
ATOM 771 O O . ASP A 1 101 ? 10.922 -4.014 3.305 1.00 97.12 101 ASP A O 1
ATOM 775 N N . LEU A 1 102 ? 9.763 -2.202 3.966 1.00 97.00 102 LEU A N 1
ATOM 776 C CA . LEU A 1 102 ? 8.485 -2.516 3.316 1.00 97.00 102 LEU A CA 1
ATOM 777 C C . LEU A 1 102 ? 8.262 -1.643 2.075 1.00 97.00 102 LEU A C 1
ATOM 779 O O . LEU A 1 102 ? 8.834 -0.562 1.935 1.00 97.00 102 LEU A O 1
ATOM 783 N N . THR A 1 103 ? 7.384 -2.100 1.186 1.00 97.69 103 THR A N 1
ATOM 784 C CA . THR A 1 103 ? 7.043 -1.408 -0.061 1.00 97.69 103 THR A CA 1
ATOM 785 C C . THR A 1 103 ? 5.803 -0.541 0.124 1.00 97.69 103 THR A C 1
ATOM 787 O O . THR A 1 103 ? 4.736 -1.050 0.465 1.00 97.69 103 THR A O 1
ATOM 790 N N . TRP A 1 104 ? 5.911 0.763 -0.138 1.00 98.19 104 TRP A N 1
ATOM 791 C CA . TRP A 1 104 ? 4.758 1.665 -0.151 1.00 98.19 104 TRP A CA 1
ATOM 792 C C . TRP A 1 104 ? 4.033 1.613 -1.509 1.00 98.19 104 TRP A C 1
ATOM 794 O O . TRP A 1 104 ? 4.650 1.929 -2.527 1.00 98.19 104 TRP A O 1
ATOM 804 N N . PRO A 1 105 ? 2.743 1.225 -1.572 1.00 98.44 105 PRO A N 1
ATOM 805 C CA . PRO A 1 105 ? 2.067 0.997 -2.849 1.00 98.44 105 PRO A CA 1
ATOM 806 C C . PRO A 1 105 ? 1.221 2.178 -3.336 1.00 98.44 105 PRO A C 1
ATOM 808 O O . PRO A 1 105 ? 0.545 2.058 -4.358 1.00 98.44 105 PRO A O 1
ATOM 811 N N . LEU A 1 106 ? 1.176 3.297 -2.608 1.00 98.50 106 LEU A N 1
ATOM 812 C CA . LEU A 1 106 ? 0.239 4.387 -2.883 1.00 98.50 106 LEU A CA 1
ATOM 813 C C . LEU A 1 106 ? 0.943 5.623 -3.439 1.00 98.50 106 LEU A C 1
ATOM 815 O O . LEU A 1 106 ? 2.097 5.903 -3.149 1.00 98.50 106 LEU A O 1
ATOM 819 N N . THR A 1 107 ? 0.199 6.399 -4.219 1.00 98.25 107 THR A N 1
ATOM 820 C CA . THR A 1 107 ? 0.637 7.697 -4.764 1.00 98.25 107 THR A CA 1
ATOM 821 C C . THR A 1 107 ? 0.551 8.850 -3.762 1.00 98.25 107 THR A C 1
ATOM 823 O O . THR A 1 107 ? 1.051 9.938 -4.041 1.00 98.25 107 THR A O 1
ATOM 826 N N . VAL A 1 108 ? -0.121 8.639 -2.628 1.00 98.31 108 VAL A N 1
ATOM 827 C CA . VAL A 1 108 ? -0.170 9.585 -1.507 1.00 98.31 108 VAL A CA 1
ATOM 828 C C . VAL A 1 108 ? 0.907 9.221 -0.491 1.00 98.31 108 VAL A C 1
ATOM 830 O O . VAL A 1 108 ? 1.131 8.040 -0.253 1.00 98.31 108 VAL A O 1
ATOM 833 N N . ASP A 1 109 ? 1.540 10.217 0.124 1.00 98.31 109 ASP A N 1
ATOM 834 C CA . ASP A 1 109 ? 2.714 10.003 0.988 1.00 98.31 109 ASP A CA 1
ATOM 835 C C . ASP A 1 109 ? 2.363 9.369 2.353 1.00 98.31 109 ASP A C 1
ATOM 837 O O . ASP A 1 109 ? 3.205 8.747 3.002 1.00 98.31 109 ASP A O 1
ATOM 841 N N . GLU A 1 110 ? 1.126 9.554 2.830 1.00 98.12 110 GLU A N 1
ATOM 842 C CA . GLU A 1 110 ? 0.679 9.130 4.161 1.00 98.12 110 GLU A CA 1
ATOM 843 C C . GLU A 1 110 ? -0.845 9.003 4.261 1.00 98.12 110 GLU A C 1
ATOM 845 O O . GLU A 1 110 ? -1.591 9.502 3.416 1.00 98.12 110 GLU A O 1
ATOM 850 N N . GLY A 1 111 ? -1.308 8.353 5.327 1.00 97.94 111 GLY A N 1
ATOM 851 C CA . GLY A 1 111 ? -2.716 8.272 5.691 1.00 97.94 111 GLY A CA 1
ATOM 852 C C . GLY A 1 111 ? -2.929 7.461 6.963 1.00 97.94 111 GLY A C 1
ATOM 853 O O . GLY A 1 111 ? -2.049 7.354 7.819 1.00 97.94 111 GLY A O 1
ATOM 854 N N . SER A 1 112 ? -4.122 6.900 7.120 1.00 97.81 112 SER A N 1
ATOM 855 C CA . SER A 1 112 ? -4.438 6.043 8.265 1.00 97.81 112 SER A CA 1
ATOM 856 C C . SER A 1 112 ? -5.172 4.788 7.826 1.00 97.81 112 SER A C 1
ATOM 858 O O . SER A 1 112 ? -6.160 4.857 7.100 1.00 97.81 112 SER A O 1
ATOM 860 N N . LEU A 1 113 ? -4.700 3.640 8.287 1.00 98.00 113 LEU A N 1
ATOM 861 C CA . LEU A 1 113 ? -5.383 2.367 8.172 1.00 98.00 113 LEU A CA 1
ATOM 862 C C . LEU A 1 113 ? -6.403 2.216 9.299 1.00 98.00 113 LEU A C 1
ATOM 864 O O . LEU A 1 113 ? -6.198 2.641 10.434 1.00 98.00 113 LEU A O 1
ATOM 868 N N . ARG A 1 114 ? -7.523 1.588 8.972 1.00 96.38 114 ARG A N 1
ATOM 869 C CA . ARG A 1 114 ? -8.533 1.140 9.923 1.00 96.38 114 ARG A CA 1
ATOM 870 C C . ARG A 1 114 ? -8.866 -0.305 9.613 1.00 96.38 114 ARG A C 1
ATOM 872 O O . ARG A 1 114 ? -9.018 -0.658 8.444 1.00 96.38 114 ARG A O 1
ATOM 879 N N . CYS A 1 115 ? -9.020 -1.103 10.661 1.00 95.94 115 CYS A N 1
ATOM 880 C CA . CYS A 1 115 ? -9.690 -2.384 10.549 1.00 95.94 115 CYS A CA 1
ATOM 881 C C . CYS A 1 115 ? -11.146 -2.230 10.989 1.00 95.94 115 CYS A C 1
ATOM 883 O O . CYS A 1 115 ? -11.433 -1.780 12.100 1.00 95.94 115 CYS A O 1
ATOM 885 N N . GLU A 1 116 ? -12.060 -2.569 10.091 1.00 95.12 116 GLU A N 1
ATOM 886 C CA . GLU A 1 116 ? -13.495 -2.612 10.351 1.00 95.12 116 GLU A CA 1
ATOM 887 C C . GLU A 1 116 ? -13.934 -4.078 10.553 1.00 95.12 116 GLU A C 1
ATOM 889 O O . GLU A 1 116 ? -13.112 -4.992 10.642 1.00 95.12 116 GLU A O 1
ATOM 894 N N . ALA A 1 117 ? -15.241 -4.331 10.672 1.00 91.94 117 ALA A N 1
ATOM 895 C CA . ALA A 1 117 ? -15.751 -5.694 10.839 1.00 91.94 117 ALA A CA 1
ATOM 896 C C . ALA A 1 117 ? -15.301 -6.633 9.700 1.00 91.94 117 ALA A C 1
ATOM 898 O O . ALA A 1 117 ? -15.119 -6.198 8.564 1.00 91.94 117 ALA A O 1
ATOM 899 N N . ASP A 1 118 ? -15.174 -7.925 10.019 1.00 93.06 118 ASP A N 1
ATOM 900 C CA . ASP A 1 118 ? -14.828 -8.983 9.058 1.00 93.06 118 ASP A CA 1
ATOM 901 C C . ASP A 1 118 ? -13.463 -8.772 8.365 1.00 93.06 118 ASP A C 1
ATOM 903 O O . ASP A 1 118 ? -13.309 -9.067 7.182 1.00 93.06 118 ASP A O 1
ATOM 907 N N . GLU A 1 119 ? -12.474 -8.246 9.102 1.00 96.50 119 GLU A N 1
ATOM 908 C CA . GLU A 1 119 ? -11.099 -8.019 8.616 1.00 96.50 119 GLU A CA 1
ATOM 909 C C . GLU A 1 119 ? -11.042 -7.070 7.400 1.00 96.50 119 GLU A C 1
ATOM 911 O O . GLU A 1 119 ? -10.142 -7.137 6.557 1.00 96.50 119 GLU A O 1
ATOM 916 N N . ALA A 1 120 ? -12.023 -6.171 7.279 1.00 98.06 120 ALA A N 1
ATOM 917 C CA . ALA A 1 120 ? -12.064 -5.160 6.233 1.00 98.06 120 ALA A CA 1
ATOM 918 C C . ALA A 1 120 ? -11.027 -4.061 6.509 1.00 98.06 120 ALA A C 1
ATOM 920 O O . ALA A 1 120 ? -11.219 -3.215 7.384 1.00 98.06 120 ALA A O 1
ATOM 921 N N . VAL A 1 121 ? -9.942 -4.056 5.729 1.00 98.31 121 VAL A N 1
ATOM 922 C CA . VAL A 1 121 ? -8.870 -3.061 5.841 1.00 98.31 121 VAL A CA 1
ATOM 923 C C . VAL A 1 121 ? -9.187 -1.862 4.952 1.00 98.31 121 VAL A C 1
ATOM 925 O O . VAL A 1 121 ? -9.314 -1.981 3.729 1.00 98.31 121 VAL A O 1
ATOM 928 N N . VAL A 1 122 ? -9.289 -0.692 5.575 1.00 98.44 122 VAL A N 1
ATOM 929 C CA . VAL A 1 122 ? -9.633 0.574 4.923 1.00 98.44 122 VAL A CA 1
ATOM 930 C C . VAL A 1 122 ? -8.490 1.562 5.095 1.00 98.44 122 VAL A C 1
ATOM 932 O O . VAL A 1 122 ? -8.012 1.770 6.205 1.00 98.44 122 VAL A O 1
ATOM 935 N N . PHE A 1 123 ? -8.086 2.213 4.010 1.00 98.56 123 PHE A N 1
ATOM 936 C CA . PHE A 1 123 ? -7.147 3.328 4.035 1.00 98.56 123 PHE A CA 1
ATOM 937 C C . PHE A 1 123 ? -7.908 4.652 3.951 1.00 98.56 123 PHE A C 1
ATOM 939 O O . PHE A 1 123 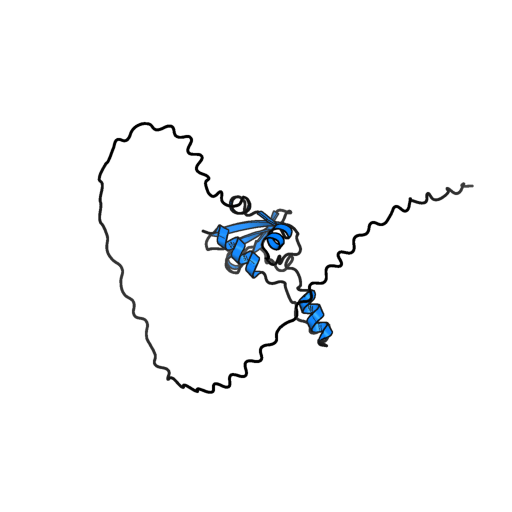? -8.780 4.821 3.098 1.00 98.56 123 PHE A O 1
ATOM 946 N N . VAL A 1 124 ? -7.568 5.589 4.830 1.00 98.31 124 VAL A N 1
ATOM 947 C CA . VAL A 1 124 ? -8.087 6.956 4.857 1.00 98.31 124 VAL A CA 1
ATOM 948 C C . VAL A 1 124 ? -6.978 7.898 4.419 1.00 98.31 124 VAL A C 1
ATOM 950 O O . VAL A 1 124 ? -5.944 7.987 5.084 1.00 98.31 124 VAL A O 1
ATOM 953 N N . ASP A 1 125 ? -7.195 8.603 3.312 1.00 98.00 125 ASP A N 1
ATOM 954 C CA . ASP A 1 125 ? -6.239 9.600 2.830 1.00 98.00 125 ASP A CA 1
ATOM 955 C C . ASP A 1 125 ? -6.270 10.896 3.682 1.00 98.00 125 ASP A C 1
ATOM 957 O O . ASP A 1 125 ? -7.187 11.102 4.490 1.00 98.00 125 ASP A O 1
ATOM 961 N N . PRO A 1 126 ? -5.300 11.817 3.511 1.00 97.44 126 PRO A N 1
ATOM 962 C CA . PRO A 1 126 ? -5.281 13.094 4.234 1.00 97.44 126 PRO A CA 1
ATOM 963 C C . PRO A 1 126 ? -6.499 13.995 3.955 1.00 97.44 126 PRO A C 1
ATOM 965 O O . PRO A 1 126 ? -6.823 14.879 4.755 1.00 97.44 126 PRO A O 1
ATOM 968 N N . ASP A 1 127 ? -7.201 13.759 2.843 1.00 96.81 127 ASP A N 1
ATOM 969 C CA . ASP A 1 127 ? -8.440 14.438 2.460 1.00 96.81 127 ASP A CA 1
ATOM 970 C C . ASP A 1 127 ? -9.698 13.772 3.066 1.00 96.81 127 ASP A C 1
ATOM 972 O O . ASP A 1 127 ? -10.820 14.233 2.832 1.00 96.81 127 ASP A O 1
ATOM 976 N N . ASN A 1 128 ? -9.524 12.770 3.938 1.00 96.62 128 ASN A N 1
ATOM 977 C CA . ASN A 1 128 ? -10.569 11.994 4.617 1.00 96.62 128 ASN A CA 1
ATOM 978 C C . ASN A 1 128 ? -11.457 11.183 3.664 1.00 96.62 128 ASN A C 1
ATOM 980 O O . ASN A 1 128 ? -12.666 11.048 3.889 1.00 96.62 128 ASN A O 1
ATOM 984 N N . LYS A 1 129 ? -10.880 10.659 2.583 1.00 98.12 129 LYS A N 1
ATOM 985 C CA . LYS A 1 129 ? -11.549 9.706 1.702 1.00 98.12 129 LYS A CA 1
ATOM 986 C C . LYS A 1 129 ? -11.118 8.278 2.025 1.00 98.12 129 LYS A C 1
ATOM 988 O O . LYS A 1 129 ? -9.935 7.989 2.167 1.00 98.12 129 LYS A O 1
ATOM 993 N N . ASP A 1 130 ? -12.117 7.402 2.078 1.00 98.12 130 ASP A N 1
ATOM 994 C CA . ASP A 1 130 ? -11.962 5.995 2.434 1.00 98.12 130 ASP A CA 1
ATOM 995 C C . ASP A 1 130 ? -11.809 5.115 1.185 1.00 98.12 130 ASP A C 1
ATOM 997 O O . ASP A 1 130 ? -12.632 5.188 0.257 1.00 98.12 130 ASP A O 1
ATOM 1001 N N . TYR A 1 131 ? -10.798 4.247 1.208 1.00 98.62 131 TYR A N 1
ATOM 1002 C CA . TYR A 1 131 ? -10.450 3.304 0.148 1.00 98.62 131 TYR A CA 1
ATOM 1003 C C . TYR A 1 131 ? -10.327 1.874 0.685 1.00 98.62 131 TYR A C 1
ATOM 1005 O O . TYR A 1 131 ? -9.774 1.645 1.759 1.00 98.62 131 TYR A O 1
ATOM 1013 N N . ALA A 1 132 ? -10.832 0.910 -0.075 1.00 98.56 132 ALA A N 1
ATOM 1014 C CA . ALA A 1 132 ? -10.745 -0.514 0.201 1.00 98.56 132 ALA A CA 1
ATOM 1015 C C . ALA A 1 132 ? -9.338 -1.030 -0.116 1.00 98.56 132 ALA A C 1
ATOM 1017 O O . ALA A 1 132 ? -8.947 -1.062 -1.279 1.00 98.56 132 ALA A O 1
ATOM 1018 N N . VAL A 1 133 ? -8.594 -1.463 0.902 1.00 98.44 133 VAL A N 1
ATOM 1019 C CA . VAL A 1 133 ? -7.235 -2.011 0.725 1.00 98.44 133 VAL A CA 1
ATOM 1020 C C . VAL A 1 133 ? -7.279 -3.503 0.390 1.00 98.44 133 VAL A C 1
ATOM 1022 O O . VAL A 1 133 ? -6.405 -4.012 -0.307 1.00 98.44 133 VAL A O 1
ATOM 1025 N N . ASN A 1 134 ? -8.306 -4.217 0.862 1.00 98.31 134 ASN A N 1
ATOM 1026 C CA . ASN A 1 134 ? -8.492 -5.645 0.619 1.00 98.31 134 ASN A CA 1
ATOM 1027 C C . ASN A 1 134 ? -9.904 -5.980 0.104 1.00 98.31 134 ASN A C 1
ATOM 1029 O O . ASN A 1 134 ? -10.810 -5.146 0.087 1.00 98.31 134 ASN A O 1
ATOM 1033 N N . GLY A 1 135 ? -10.095 -7.244 -0.292 1.00 97.69 135 GLY A N 1
ATOM 1034 C CA . GLY A 1 135 ? -11.373 -7.724 -0.822 1.00 97.69 135 GLY A CA 1
ATOM 1035 C C . GLY A 1 135 ? -12.535 -7.603 0.169 1.00 97.69 135 GLY A C 1
ATOM 1036 O O . GLY A 1 135 ? -13.637 -7.255 -0.245 1.00 97.69 135 GLY A O 1
ATOM 1037 N N . ALA A 1 136 ? -12.293 -7.808 1.469 1.00 98.00 136 ALA A N 1
ATOM 1038 C CA . ALA A 1 136 ? -13.319 -7.653 2.503 1.00 98.00 136 ALA A CA 1
ATOM 1039 C C . ALA A 1 136 ? -13.848 -6.209 2.572 1.00 98.00 136 ALA A C 1
ATOM 1041 O O . ALA A 1 136 ? -15.059 -5.989 2.598 1.00 98.00 136 ALA A O 1
ATOM 1042 N N . ALA A 1 137 ? -12.966 -5.207 2.492 1.00 98.25 137 ALA A N 1
ATOM 1043 C CA . ALA A 1 137 ? -13.378 -3.808 2.412 1.00 98.25 137 ALA A CA 1
ATOM 1044 C C . ALA A 1 137 ? -14.125 -3.487 1.103 1.00 98.25 137 ALA A C 1
ATOM 1046 O O . ALA A 1 137 ? -15.102 -2.733 1.109 1.00 98.25 137 ALA A O 1
ATOM 1047 N N . THR A 1 138 ? -13.745 -4.092 -0.025 1.00 97.81 138 THR A N 1
ATOM 1048 C CA . THR A 1 138 ? -14.511 -3.951 -1.275 1.00 97.81 138 THR A CA 1
ATOM 1049 C C . THR A 1 138 ? -15.920 -4.533 -1.133 1.00 97.81 138 THR A C 1
ATOM 1051 O O . THR A 1 138 ? -16.896 -3.894 -1.528 1.00 97.81 138 THR A O 1
ATOM 1054 N N . GLU A 1 139 ? -16.055 -5.719 -0.533 1.00 97.69 139 GLU A N 1
ATOM 1055 C CA . GLU A 1 139 ? -17.347 -6.371 -0.274 1.00 97.69 139 GLU A CA 1
ATOM 1056 C C . GLU A 1 139 ? -18.220 -5.572 0.707 1.00 97.69 139 GLU A C 1
ATOM 1058 O O . GLU A 1 139 ? -19.443 -5.522 0.544 1.00 97.69 139 GLU A O 1
ATOM 1063 N N . ALA A 1 140 ? -17.599 -4.877 1.664 1.00 97.19 140 ALA A N 1
ATOM 1064 C CA . ALA A 1 140 ? -18.262 -3.943 2.572 1.00 97.19 140 ALA A CA 1
ATOM 1065 C C . ALA A 1 140 ? -18.714 -2.630 1.892 1.00 97.19 140 ALA A C 1
ATOM 1067 O O . ALA A 1 140 ? -19.502 -1.876 2.469 1.00 97.19 140 ALA A O 1
ATOM 1068 N N . GLY A 1 141 ? -18.285 -2.369 0.651 1.00 97.69 141 GLY A N 1
ATOM 1069 C CA . GLY A 1 141 ? -18.758 -1.255 -0.176 1.00 97.69 141 GLY A CA 1
ATOM 1070 C C . GLY A 1 141 ? -17.918 0.023 -0.102 1.00 97.69 141 GLY A C 1
ATOM 1071 O O . GLY A 1 141 ? -18.421 1.088 -0.471 1.00 97.69 141 GLY A O 1
ATOM 1072 N N . TYR A 1 142 ? -16.668 -0.062 0.361 1.00 98.00 142 TYR A N 1
ATOM 1073 C CA . TYR A 1 142 ? -15.722 1.058 0.321 1.00 98.00 142 TYR A CA 1
ATOM 1074 C C . TYR A 1 142 ? -15.246 1.357 -1.114 1.00 98.00 142 TYR A C 1
ATOM 1076 O O . TYR A 1 142 ? -15.400 0.543 -2.026 1.00 98.00 142 TYR A O 1
ATOM 1084 N N . THR A 1 143 ? -14.701 2.560 -1.335 1.00 98.19 143 THR A N 1
ATOM 1085 C CA . THR A 1 143 ? -14.209 2.987 -2.658 1.00 98.19 143 THR A CA 1
ATOM 1086 C C . THR A 1 143 ? -13.026 2.129 -3.088 1.00 98.19 143 THR A C 1
ATOM 1088 O O . THR A 1 143 ? -12.161 1.853 -2.272 1.00 98.19 143 THR A O 1
ATOM 1091 N N . ASP A 1 144 ? -12.938 1.769 -4.365 1.00 98.06 144 ASP A N 1
ATOM 1092 C CA . ASP A 1 144 ? -11.755 1.089 -4.902 1.00 98.06 144 ASP A CA 1
ATOM 1093 C C . ASP A 1 144 ? -10.479 1.934 -4.716 1.00 98.06 144 ASP A C 1
ATOM 1095 O O . ASP A 1 144 ? -10.537 3.158 -4.883 1.00 98.06 144 ASP A O 1
ATOM 1099 N N . ILE A 1 145 ? -9.358 1.294 -4.365 1.00 98.25 145 ILE A N 1
ATOM 1100 C CA . ILE A 1 145 ? -8.052 1.933 -4.151 1.00 98.25 145 ILE A CA 1
ATOM 1101 C C . ILE A 1 145 ? -7.319 2.270 -5.451 1.00 98.25 145 ILE A C 1
ATOM 1103 O O . ILE A 1 145 ? -6.445 3.137 -5.436 1.00 98.25 145 ILE A O 1
ATOM 1107 N N . ASP A 1 146 ? -7.729 1.685 -6.581 1.00 97.25 146 ASP A N 1
ATOM 1108 C CA . ASP A 1 146 ? -7.173 1.927 -7.918 1.00 97.25 146 ASP A CA 1
ATOM 1109 C C . ASP A 1 146 ? -6.836 3.404 -8.232 1.00 97.25 146 ASP A C 1
ATOM 1111 O O . ASP A 1 146 ? -5.776 3.658 -8.803 1.00 97.25 146 ASP A O 1
ATOM 1115 N N . PRO A 1 147 ? -7.653 4.419 -7.862 1.00 97.56 147 PRO A N 1
ATOM 1116 C CA . PRO A 1 147 ? -7.349 5.819 -8.165 1.00 97.56 147 PRO A CA 1
ATOM 1117 C C . PRO A 1 147 ? -6.093 6.375 -7.487 1.00 97.56 147 PRO A C 1
ATOM 1119 O O . PRO A 1 147 ? -5.609 7.421 -7.918 1.00 97.56 147 PRO A O 1
ATOM 1122 N N . ILE A 1 148 ? -5.629 5.741 -6.408 1.00 98.19 148 ILE A N 1
ATOM 1123 C CA . ILE A 1 148 ? -4.439 6.151 -5.652 1.00 98.19 148 ILE A CA 1
ATOM 1124 C C . ILE A 1 148 ? -3.343 5.078 -5.643 1.00 98.19 148 ILE A C 1
ATOM 1126 O O . ILE A 1 148 ? -2.287 5.323 -5.061 1.00 98.19 148 ILE A O 1
ATOM 1130 N N . TRP A 1 149 ? -3.563 3.928 -6.285 1.00 98.25 149 TRP A N 1
ATOM 1131 C CA . TRP A 1 149 ? -2.587 2.844 -6.381 1.00 98.25 149 TRP A CA 1
ATOM 1132 C C . TRP A 1 149 ? -1.478 3.201 -7.379 1.00 98.25 149 TRP A C 1
ATOM 1134 O O . TRP A 1 149 ? -1.748 3.460 -8.555 1.00 98.25 149 TRP A O 1
ATOM 1144 N N . ALA A 1 150 ? -0.234 3.231 -6.897 1.00 98.31 150 ALA A N 1
ATOM 1145 C CA . ALA A 1 150 ? 0.938 3.568 -7.690 1.00 98.31 150 ALA A CA 1
ATOM 1146 C C . ALA A 1 150 ? 1.255 2.515 -8.763 1.00 98.31 150 ALA A C 1
ATOM 1148 O O . ALA A 1 150 ? 1.153 1.304 -8.534 1.00 98.31 150 ALA A O 1
ATOM 1149 N N . ASP A 1 151 ? 1.685 3.012 -9.919 1.00 97.50 151 ASP A N 1
ATOM 1150 C CA . ASP A 1 151 ? 2.254 2.211 -10.997 1.00 97.50 151 ASP A CA 1
ATOM 1151 C C . ASP A 1 151 ? 3.668 1.744 -10.616 1.00 97.50 151 ASP A C 1
ATOM 1153 O O . ASP A 1 151 ? 4.441 2.481 -9.999 1.00 97.50 151 ASP A O 1
ATOM 1157 N N . ASP A 1 152 ? 4.017 0.514 -10.987 1.00 96.88 152 ASP A N 1
ATOM 1158 C CA . ASP A 1 152 ? 5.364 -0.031 -10.813 1.00 96.88 152 ASP A CA 1
ATOM 1159 C C . ASP A 1 152 ? 6.244 0.382 -12.002 1.00 96.88 152 ASP A C 1
ATOM 1161 O O . ASP A 1 152 ? 6.452 -0.368 -12.960 1.00 96.88 152 ASP A O 1
ATOM 1165 N N . GLU A 1 153 ? 6.723 1.626 -11.953 1.00 94.56 153 GLU A N 1
ATOM 1166 C CA . GLU A 1 153 ? 7.553 2.241 -12.997 1.00 94.56 153 GLU A CA 1
ATOM 1167 C C . GLU A 1 153 ? 8.828 1.436 -13.291 1.00 94.56 153 GLU A C 1
ATOM 1169 O O . GLU A 1 153 ? 9.264 1.363 -14.442 1.00 94.56 153 GLU A O 1
ATOM 1174 N N . ASP A 1 154 ? 9.417 0.798 -12.275 1.00 93.94 154 ASP A N 1
ATOM 1175 C CA . ASP A 1 154 ? 10.616 -0.023 -12.443 1.00 93.94 154 ASP A CA 1
ATOM 1176 C C . ASP A 1 154 ? 10.287 -1.299 -13.229 1.00 93.94 154 ASP A C 1
ATOM 1178 O O . ASP A 1 154 ? 10.962 -1.610 -14.216 1.00 93.94 154 ASP A O 1
ATOM 1182 N N . ALA A 1 155 ? 9.213 -2.007 -12.866 1.00 94.06 155 ALA A N 1
ATOM 1183 C CA . ALA A 1 155 ? 8.770 -3.187 -13.604 1.00 94.06 155 ALA A CA 1
ATOM 1184 C C . ALA A 1 155 ? 8.329 -2.842 -15.038 1.00 94.06 155 ALA A C 1
ATOM 1186 O O . ALA A 1 155 ? 8.622 -3.589 -15.980 1.00 94.06 155 ALA A O 1
ATOM 1187 N N . ILE A 1 156 ? 7.673 -1.695 -15.229 1.00 94.12 156 ILE A N 1
ATOM 1188 C CA . ILE A 1 156 ? 7.311 -1.171 -16.553 1.00 94.12 156 ILE A CA 1
ATOM 1189 C C . ILE A 1 156 ? 8.577 -0.915 -17.380 1.00 94.12 156 ILE A C 1
ATOM 1191 O O . ILE A 1 156 ? 8.702 -1.438 -18.492 1.00 94.12 156 ILE A O 1
ATOM 1195 N N . ALA A 1 157 ? 9.557 -0.195 -16.830 1.00 93.69 157 ALA A N 1
ATOM 1196 C CA . ALA A 1 157 ? 10.812 0.105 -17.513 1.00 93.69 157 ALA A CA 1
ATOM 1197 C C . ALA A 1 157 ? 11.614 -1.165 -17.850 1.00 93.69 157 ALA A C 1
ATOM 1199 O O . ALA A 1 157 ? 12.261 -1.244 -18.901 1.00 93.69 157 ALA A O 1
ATOM 1200 N N . GLU A 1 158 ? 11.592 -2.188 -16.994 1.00 94.06 158 GLU A N 1
ATOM 1201 C CA . GLU A 1 158 ? 12.213 -3.482 -17.291 1.00 94.06 158 GLU A CA 1
ATOM 1202 C C . GLU A 1 158 ? 11.567 -4.170 -18.503 1.00 94.06 158 GLU A C 1
ATOM 1204 O O . GLU A 1 158 ? 12.283 -4.678 -19.377 1.00 94.06 158 GLU A O 1
ATOM 1209 N N . LEU A 1 159 ? 10.234 -4.143 -18.607 1.00 94.81 159 LEU A N 1
ATOM 1210 C CA . LEU A 1 159 ? 9.512 -4.688 -19.759 1.00 94.81 159 LEU A CA 1
ATOM 1211 C C . LEU A 1 159 ? 9.799 -3.910 -21.047 1.00 94.81 159 LEU A C 1
ATOM 1213 O O . LEU A 1 159 ? 10.026 -4.524 -22.095 1.00 94.81 159 LEU A O 1
ATOM 1217 N N . GLU A 1 160 ? 9.851 -2.580 -20.981 1.00 92.56 160 GLU A N 1
ATOM 1218 C CA . GLU A 1 160 ? 10.231 -1.736 -22.120 1.00 92.56 160 GLU A CA 1
ATOM 1219 C C . GLU A 1 160 ? 11.639 -2.074 -22.620 1.00 92.56 160 GLU A C 1
ATOM 1221 O O . GLU A 1 160 ? 11.858 -2.299 -23.814 1.00 92.56 160 GLU A O 1
ATOM 1226 N N . ASN A 1 161 ? 12.601 -2.205 -21.702 1.00 94.25 161 ASN A N 1
ATOM 1227 C CA . ASN A 1 161 ? 13.973 -2.590 -22.034 1.00 94.25 161 ASN A CA 1
ATOM 1228 C C . ASN A 1 161 ? 14.070 -4.014 -22.611 1.00 94.25 161 ASN A C 1
ATOM 1230 O O . ASN A 1 161 ? 14.972 -4.300 -23.405 1.00 94.25 161 ASN A O 1
ATOM 1234 N N . ALA A 1 162 ? 13.136 -4.901 -22.256 1.00 95.25 162 ALA A N 1
ATOM 1235 C CA . ALA A 1 162 ? 13.003 -6.233 -22.842 1.00 95.25 162 ALA A CA 1
ATOM 1236 C C . ALA A 1 162 ? 12.348 -6.229 -24.241 1.00 95.25 162 ALA A C 1
ATOM 1238 O O . ALA A 1 162 ? 12.308 -7.273 -24.899 1.00 95.25 162 ALA A O 1
ATOM 1239 N N . GLY A 1 163 ? 11.889 -5.070 -24.725 1.00 94.56 163 GLY A N 1
ATOM 1240 C CA . GLY A 1 163 ? 11.270 -4.900 -26.038 1.00 94.56 163 GLY A CA 1
ATOM 1241 C C . GLY A 1 163 ? 9.768 -5.171 -26.053 1.00 94.56 163 GLY A C 1
ATOM 1242 O O . GLY A 1 163 ? 9.244 -5.557 -27.100 1.00 94.56 163 GLY A O 1
ATOM 1243 N N . ALA A 1 164 ? 9.081 -5.011 -24.917 1.00 92.19 164 ALA A N 1
ATOM 1244 C CA . ALA A 1 164 ? 7.625 -4.965 -24.907 1.00 92.19 164 ALA A CA 1
ATOM 1245 C C . ALA A 1 164 ? 7.130 -3.770 -25.743 1.00 92.19 164 ALA A C 1
ATOM 1247 O O . ALA A 1 164 ? 7.700 -2.682 -25.694 1.00 92.19 164 ALA A O 1
ATOM 1248 N N . ASP A 1 165 ? 6.074 -3.975 -26.533 1.00 90.88 165 ASP A N 1
ATOM 1249 C CA . ASP A 1 165 ? 5.427 -2.879 -27.255 1.00 90.88 165 ASP 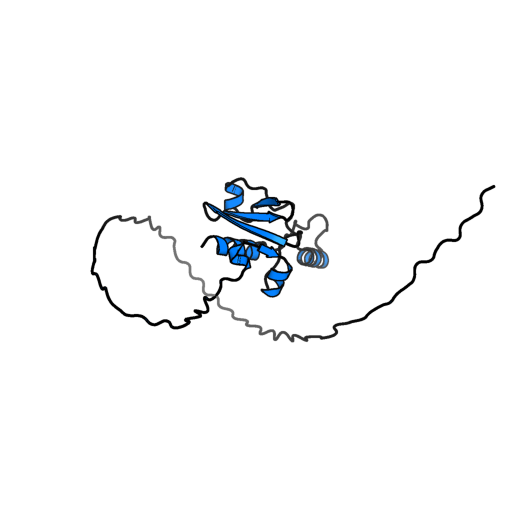A CA 1
ATOM 1250 C C . ASP A 1 165 ? 4.744 -1.946 -26.241 1.00 90.88 165 ASP A C 1
ATOM 1252 O O . ASP A 1 165 ? 3.885 -2.415 -25.496 1.00 90.88 165 ASP A O 1
ATOM 1256 N N . GLU A 1 166 ? 5.038 -0.638 -26.269 1.00 80.19 166 GLU A N 1
ATOM 1257 C CA . GLU A 1 166 ? 4.443 0.388 -25.378 1.00 80.19 166 GLU A CA 1
ATOM 1258 C C . GLU A 1 166 ? 2.902 0.308 -25.302 1.00 80.19 166 GLU A C 1
ATOM 1260 O O . GLU A 1 166 ? 2.297 0.613 -24.283 1.00 80.19 166 GLU A O 1
ATOM 1265 N N . GLY A 1 167 ? 2.238 -0.136 -26.377 1.00 84.62 167 GLY A N 1
ATOM 1266 C CA . GLY A 1 167 ? 0.779 -0.286 -26.426 1.00 84.62 167 GLY A CA 1
ATOM 1267 C C . GLY A 1 167 ? 0.215 -1.575 -25.810 1.00 84.62 167 GLY A C 1
ATOM 1268 O O . GLY A 1 167 ? -1.000 -1.754 -25.832 1.00 84.62 167 GLY A O 1
ATOM 1269 N N . ASN A 1 168 ? 1.067 -2.486 -25.331 1.00 88.69 168 ASN A N 1
ATOM 1270 C CA . ASN A 1 168 ? 0.692 -3.793 -24.777 1.00 88.69 168 ASN A CA 1
ATOM 1271 C C . ASN A 1 168 ? 1.323 -4.065 -23.400 1.00 88.69 168 ASN A C 1
ATOM 1273 O O . ASN A 1 168 ? 1.298 -5.211 -22.942 1.00 88.69 168 ASN A O 1
ATOM 1277 N N . ILE A 1 169 ? 1.903 -3.055 -22.750 1.00 86.19 169 ILE A N 1
ATOM 1278 C CA . ILE A 1 169 ? 2.398 -3.203 -21.381 1.00 86.19 169 ILE A CA 1
ATOM 1279 C C . ILE A 1 169 ? 1.173 -3.256 -20.456 1.00 86.19 169 ILE A C 1
ATOM 1281 O O . ILE A 1 169 ? 0.306 -2.383 -20.560 1.00 86.19 169 ILE A O 1
ATOM 1285 N N . PRO A 1 170 ? 1.023 -4.307 -19.628 1.00 88.81 170 PRO A N 1
ATOM 1286 C CA . PRO A 1 170 ? -0.064 -4.355 -18.659 1.00 88.81 170 PRO A CA 1
ATOM 1287 C C . PRO A 1 170 ? 0.064 -3.200 -17.659 1.00 88.81 170 PRO A C 1
ATOM 1289 O O . PRO A 1 170 ? 1.167 -2.731 -17.400 1.00 88.81 170 PRO A O 1
ATOM 1292 N N . ASP A 1 171 ? -1.062 -2.774 -17.088 1.00 90.69 171 ASP A N 1
ATOM 1293 C CA . ASP A 1 171 ? -1.074 -1.847 -15.954 1.00 90.69 171 ASP A CA 1
ATOM 1294 C C . ASP A 1 171 ? -0.467 -2.572 -14.744 1.00 90.69 171 ASP A C 1
ATOM 1296 O O . ASP A 1 171 ? -1.109 -3.424 -14.121 1.00 90.69 171 ASP A O 1
ATOM 1300 N N . LEU A 1 172 ? 0.831 -2.359 -14.529 1.00 95.62 172 LEU A N 1
ATOM 1301 C CA . LEU A 1 172 ? 1.586 -2.965 -13.445 1.00 95.62 172 LEU A CA 1
ATOM 1302 C C . LEU A 1 172 ? 1.533 -2.028 -12.255 1.00 95.62 172 LEU A C 1
ATOM 1304 O O . LEU A 1 172 ? 1.975 -0.888 -12.338 1.00 95.62 172 LEU A O 1
ATOM 1308 N N . LYS A 1 173 ? 1.016 -2.542 -11.146 1.00 97.50 173 LYS A N 1
ATOM 1309 C CA . LYS A 1 173 ? 0.911 -1.816 -9.889 1.00 97.50 173 LYS A CA 1
ATOM 1310 C C . LYS A 1 173 ? 1.954 -2.302 -8.900 1.00 97.50 173 LYS A C 1
ATOM 1312 O O . LYS A 1 173 ? 2.296 -3.488 -8.889 1.00 97.50 173 LYS A O 1
ATOM 1317 N N . VAL A 1 174 ? 2.397 -1.398 -8.033 1.00 98.19 174 VAL A N 1
ATOM 1318 C CA . VAL A 1 174 ? 3.256 -1.742 -6.897 1.00 98.19 174 VAL A CA 1
ATOM 1319 C C . VAL A 1 174 ? 2.530 -2.749 -6.000 1.00 98.19 174 VAL A C 1
ATOM 1321 O O . VAL A 1 174 ? 1.325 -2.644 -5.781 1.00 98.19 174 VAL A O 1
ATOM 1324 N N . SER A 1 175 ? 3.234 -3.750 -5.472 1.00 97.56 175 SER A N 1
ATOM 1325 C CA . SER A 1 175 ? 2.614 -4.769 -4.615 1.00 97.56 175 SER A CA 1
ATOM 1326 C C . SER A 1 175 ? 1.948 -4.148 -3.381 1.00 97.56 175 SER A C 1
ATOM 1328 O O . SER A 1 175 ? 2.617 -3.524 -2.566 1.00 97.56 175 SER A O 1
ATOM 1330 N N . ILE A 1 176 ? 0.643 -4.381 -3.204 1.00 98.00 176 ILE A N 1
ATOM 1331 C CA . ILE A 1 176 ? -0.135 -3.878 -2.056 1.00 98.00 176 ILE A CA 1
ATOM 1332 C C . ILE A 1 176 ? -0.040 -4.768 -0.805 1.00 98.00 176 ILE A C 1
ATOM 1334 O O . ILE A 1 176 ? -0.575 -4.418 0.243 1.00 98.00 176 ILE A O 1
ATOM 1338 N N . GLY A 1 177 ? 0.632 -5.921 -0.904 1.00 98.12 177 GLY A N 1
ATOM 1339 C CA . GLY A 1 177 ? 0.679 -6.934 0.158 1.00 98.12 177 GLY A CA 1
ATOM 1340 C C . GLY A 1 177 ? 1.133 -6.385 1.511 1.00 98.12 177 GLY A C 1
ATOM 1341 O O . GLY A 1 177 ? 0.426 -6.568 2.494 1.00 98.12 177 GLY A O 1
ATOM 1342 N N . ASP A 1 178 ? 2.229 -5.621 1.544 1.00 98.25 178 ASP A N 1
ATOM 1343 C CA . ASP A 1 178 ? 2.770 -5.061 2.791 1.00 98.25 178 ASP A CA 1
ATOM 1344 C C . ASP A 1 178 ? 1.773 -4.111 3.485 1.00 98.25 178 ASP A C 1
ATOM 1346 O O . ASP A 1 178 ? 1.704 -4.054 4.715 1.00 98.25 178 ASP A O 1
ATOM 1350 N N . LEU A 1 179 ? 0.963 -3.383 2.706 1.00 98.19 179 LEU A N 1
ATOM 1351 C CA . LEU A 1 179 ? -0.078 -2.496 3.232 1.00 98.19 179 LEU A CA 1
ATOM 1352 C C . LEU A 1 179 ? -1.277 -3.288 3.776 1.00 98.19 179 LEU A C 1
ATOM 1354 O O . LEU A 1 179 ? -1.822 -2.922 4.816 1.00 98.19 179 LEU A O 1
ATOM 1358 N N . VAL A 1 180 ? -1.673 -4.372 3.097 1.00 98.25 180 VAL A N 1
ATOM 1359 C CA . VAL A 1 180 ? -2.722 -5.290 3.576 1.00 98.25 180 VAL A CA 1
ATOM 1360 C C . VAL A 1 180 ? -2.294 -5.933 4.890 1.00 98.25 180 VAL A C 1
ATOM 1362 O O . VAL A 1 180 ? -3.050 -5.873 5.854 1.00 98.25 180 VAL A O 1
ATOM 1365 N N . ASP A 1 181 ? -1.086 -6.495 4.941 1.00 97.44 181 ASP A N 1
ATOM 1366 C CA . ASP A 1 181 ? -0.555 -7.168 6.127 1.00 97.44 181 ASP A CA 1
ATOM 1367 C C . ASP A 1 181 ? -0.480 -6.191 7.311 1.00 97.44 181 ASP A C 1
ATOM 1369 O O . ASP A 1 181 ? -1.014 -6.483 8.379 1.00 97.44 181 ASP A O 1
ATOM 1373 N N . THR A 1 182 ? 0.049 -4.978 7.096 1.00 96.19 182 THR A N 1
ATOM 1374 C CA . THR A 1 182 ? 0.077 -3.913 8.121 1.00 96.19 182 THR A CA 1
ATOM 1375 C C . THR A 1 182 ? -1.327 -3.539 8.612 1.00 96.19 182 THR A C 1
ATOM 1377 O O . THR A 1 182 ? -1.522 -3.239 9.786 1.00 96.19 182 THR A O 1
ATOM 1380 N N . GLY A 1 183 ? -2.327 -3.537 7.729 1.00 96.31 183 GLY A N 1
ATOM 1381 C CA . GLY A 1 183 ? -3.709 -3.247 8.106 1.00 96.31 183 GLY A CA 1
ATOM 1382 C C . GLY A 1 183 ? -4.391 -4.383 8.867 1.00 96.31 183 GLY A C 1
ATOM 1383 O O . GLY A 1 183 ? -5.200 -4.112 9.751 1.00 96.31 183 GLY A O 1
ATOM 1384 N N . LEU A 1 184 ? -4.052 -5.636 8.559 1.00 96.44 184 LEU A N 1
ATOM 1385 C CA . LEU A 1 184 ? -4.551 -6.811 9.276 1.00 96.44 184 LEU A CA 1
ATOM 1386 C C . LEU A 1 184 ? -3.967 -6.916 10.689 1.00 96.44 184 LEU A C 1
ATOM 1388 O O . LEU A 1 184 ? -4.668 -7.371 11.587 1.00 96.44 184 LEU A O 1
ATOM 1392 N N . GLU A 1 185 ? -2.749 -6.413 10.920 1.00 94.31 185 GLU A N 1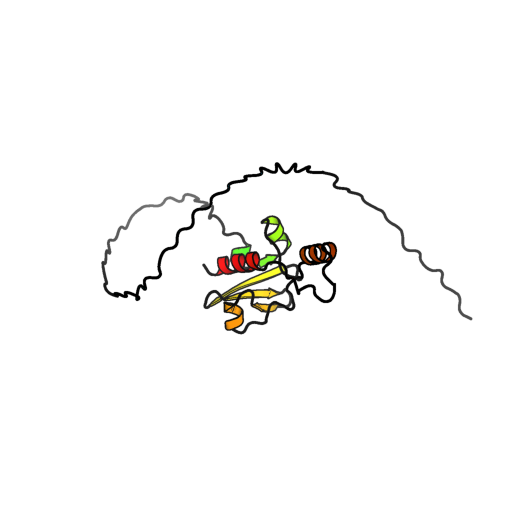
ATOM 1393 C CA . GLU A 1 185 ? -2.180 -6.265 12.272 1.00 94.31 185 GLU A CA 1
ATOM 1394 C C . GLU A 1 185 ? -3.061 -5.376 13.182 1.00 94.31 185 GLU A C 1
ATOM 1396 O O . GLU A 1 185 ? -3.018 -5.510 14.401 1.00 94.31 185 GLU A O 1
ATOM 1401 N N . LEU A 1 186 ? -3.904 -4.497 12.616 1.00 94.06 186 LEU A N 1
ATOM 1402 C CA . LEU A 1 186 ? -4.863 -3.675 13.375 1.00 94.06 186 LEU A CA 1
ATOM 1403 C C . LEU A 1 186 ? -6.174 -4.408 13.714 1.00 94.06 186 LEU A C 1
ATOM 1405 O O . LEU A 1 186 ? -7.013 -3.852 14.423 1.00 94.06 186 LEU A O 1
ATOM 1409 N N . CYS A 1 187 ? -6.393 -5.605 13.167 1.00 92.44 187 CYS A N 1
ATOM 1410 C CA . CYS A 1 187 ? -7.606 -6.397 13.377 1.00 92.44 187 CYS A CA 1
ATOM 1411 C C . CYS A 1 187 ? -7.518 -7.357 14.576 1.00 92.44 187 CYS A C 1
ATOM 1413 O O . CYS A 1 187 ? -8.516 -8.016 14.885 1.00 92.44 187 CYS A O 1
ATOM 1415 N N . GLU A 1 188 ? -6.343 -7.475 15.205 1.00 85.00 188 GLU A N 1
ATOM 1416 C CA . GLU A 1 188 ? -6.046 -8.449 16.268 1.00 85.00 188 GLU A CA 1
ATOM 1417 C C . GLU A 1 188 ? -6.514 -8.037 17.678 1.00 85.00 188 GLU A C 1
ATOM 1419 O O . GLU A 1 188 ? -6.512 -6.830 18.018 1.00 85.00 188 GLU A O 1
#

Secondary structure (DSSP, 8-state):
-PPPPPP-PPPP---------------------------------------------------------------------PPPHHHHH-EEEHHHHHHTTPPP-BSSSEEEEEEEGGGEEEEE-TT--EEE-SHHHHHTTPEESGGGBPB-HHHHHHHHHTT--GGG----B---HHHHHHHHGGG-

Organism: NCBI:txid2487137

Radius of gyration: 29.61 Å; chains: 1; bounding box: 51×100×79 Å